Protein AF-N8ZZV7-F1 (afdb_monomer)

Organism: Acinetobacter venetianus (strain ATCC 31012 / DSM 23050 / BCRC 14357 / CCUG 45561 / CIP 110063 / KCTC 2702 / LMG 19082 / RAG-1) (NCBI:txid1191460)

Nearest PDB structures (foldseek):
  1vkc-assembly1_A  TM=3.920E-01  e=7.439E-01  Pyrococcus furiosus
  6c9d-assembly2_B  TM=4.865E-01  e=6.258E+00  Homo sapiens
  7uic-assembly1_n  TM=3.799E-01  e=3.432E+00  Saccharomyces cerevisiae S288C

Solvent-accessible surface area (backbone atoms only — not comparable to full-atom values): 13361 Å² total; per-residue (Å²): 138,84,84,78,80,85,73,83,79,72,51,75,67,54,54,52,50,51,54,50,50,52,52,50,50,53,53,50,52,51,54,50,52,53,34,50,51,35,34,52,53,34,52,53,53,50,26,73,76,39,89,39,47,86,61,52,44,78,44,79,72,54,36,39,23,31,31,39,28,39,32,48,100,85,71,46,73,77,56,76,35,48,35,39,46,45,69,64,74,93,78,71,45,75,41,66,46,52,65,89,63,77,85,51,93,48,65,70,57,36,46,50,51,50,39,52,50,52,57,48,39,43,68,77,62,39,96,56,74,67,26,96,66,39,53,66,69,59,28,51,53,52,14,49,51,44,20,53,53,43,47,52,45,71,74,42,64,87,79,55,55,72,65,56,53,48,54,63,75,36,58,96,49,55,70,74,56,30,54,51,53,49,54,49,50,55,51,50,53,54,34,45,77,69,43,57,49,69,68,40,98,49,58,87,50,45,23,45,54,51,11,50,50,46,28,53,50,40,34,53,33,59,74,87,60,90,68,86,87,83,95,81,133

Mean predicted aligned error: 9.48 Å

Sequence (233 aa):
MVIGLIGCDKSPKEIHLEEQVQRQILKLEEINSEKLKKEQEAQTMVKELSFDPESVKFQKMNGSCGEMNTKNKLGAYVGYRRFMVSNFGEENERQAFVAGMSISENLTLDKLVNLTFEQKWLVECENFKLSKNANLTQCAKESQTAFMTSDFYLKHKGDGTIEDIRSILTKNKEEKEKQYIINILDEISNLDKKGHVQMFANPTEFPTKYGIGKYKICISMNSHRFCRHSLVR

Structure (mmCIF, N/CA/C/O backbone):
data_AF-N8ZZV7-F1
#
_entry.id   AF-N8ZZV7-F1
#
loop_
_atom_site.group_PDB
_atom_site.id
_atom_site.type_symbol
_atom_site.label_atom_id
_atom_site.label_alt_id
_atom_site.label_comp_id
_atom_site.label_asym_id
_atom_site.label_entity_id
_atom_site.label_seq_id
_atom_site.pdbx_PDB_ins_code
_atom_site.Cartn_x
_atom_site.Cartn_y
_atom_site.Cartn_z
_atom_site.occupancy
_atom_site.B_iso_or_equiv
_atom_site.auth_seq_id
_atom_site.auth_comp_id
_atom_site.auth_asym_id
_atom_site.auth_atom_id
_atom_site.pdbx_PDB_model_num
ATOM 1 N N . MET A 1 1 ? -35.851 -23.882 66.114 1.00 40.28 1 MET A N 1
ATOM 2 C CA . MET A 1 1 ? -35.818 -24.134 64.658 1.00 40.28 1 MET A CA 1
ATOM 3 C C . MET A 1 1 ? -34.855 -23.118 64.061 1.00 40.28 1 MET A C 1
ATOM 5 O O . MET A 1 1 ? -35.215 -21.957 63.953 1.00 40.28 1 MET A O 1
ATOM 9 N N . VAL A 1 2 ? -33.597 -23.505 63.837 1.00 38.44 2 VAL A N 1
ATOM 10 C CA . VAL A 1 2 ? -32.571 -22.621 63.258 1.00 38.44 2 VAL A CA 1
ATOM 11 C C . V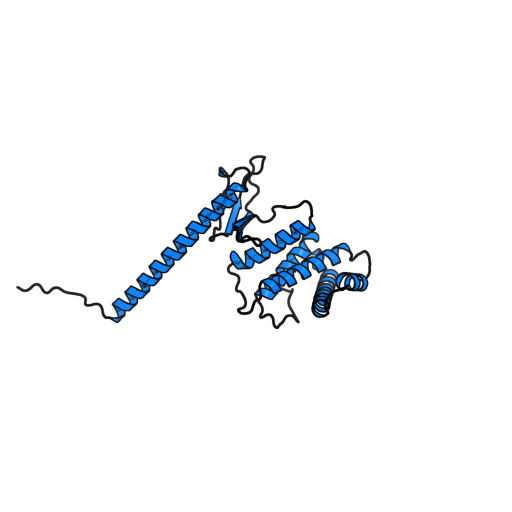AL A 1 2 ? -32.558 -22.888 61.759 1.00 38.44 2 VAL A C 1
ATOM 13 O O . VAL A 1 2 ? -32.253 -23.999 61.335 1.00 38.44 2 VAL A O 1
ATOM 16 N N . ILE A 1 3 ? -32.961 -21.893 60.975 1.00 43.25 3 ILE A N 1
ATOM 17 C CA . ILE A 1 3 ? -32.879 -21.923 59.515 1.00 43.25 3 ILE A CA 1
ATOM 18 C C . ILE A 1 3 ? -31.417 -21.635 59.171 1.00 43.25 3 ILE A C 1
ATOM 20 O O . ILE A 1 3 ? -30.944 -20.513 59.341 1.00 43.25 3 ILE A O 1
ATOM 24 N N . GLY A 1 4 ? -30.683 -22.675 58.776 1.00 42.16 4 GLY A N 1
ATOM 25 C CA . GLY A 1 4 ? -29.306 -22.555 58.311 1.00 42.16 4 GLY A CA 1
ATOM 26 C C . GLY A 1 4 ? -29.260 -21.792 56.990 1.00 42.16 4 GLY A C 1
ATOM 27 O O . GLY A 1 4 ? -29.857 -22.215 56.003 1.00 42.16 4 GLY A O 1
ATOM 28 N N . LEU A 1 5 ? -28.552 -20.664 56.987 1.00 43.47 5 LEU A N 1
ATOM 29 C CA . LEU A 1 5 ? -28.147 -19.957 55.779 1.00 43.47 5 LEU A CA 1
ATOM 30 C C . LEU A 1 5 ? -27.175 -20.861 55.010 1.00 43.47 5 LEU A C 1
ATOM 32 O O . LEU A 1 5 ? -26.040 -21.058 55.436 1.00 43.47 5 LEU A O 1
ATOM 36 N N . ILE A 1 6 ? -27.628 -21.433 53.894 1.00 45.97 6 ILE A N 1
ATOM 37 C CA . ILE A 1 6 ? -26.760 -22.135 52.944 1.00 45.97 6 ILE A CA 1
ATOM 38 C C . ILE A 1 6 ? -26.010 -21.055 52.158 1.00 45.97 6 ILE A C 1
ATOM 40 O O . ILE A 1 6 ? -26.454 -20.605 51.104 1.00 45.97 6 ILE A O 1
ATOM 44 N N . GLY A 1 7 ? -24.898 -20.584 52.718 1.00 49.66 7 GLY A N 1
ATOM 45 C CA . GLY A 1 7 ? -23.898 -19.832 51.974 1.00 49.66 7 GLY A CA 1
ATOM 46 C C . GLY A 1 7 ? -23.114 -20.806 51.102 1.00 49.66 7 GLY A C 1
ATOM 47 O O . GLY A 1 7 ? -22.443 -21.696 51.618 1.00 49.66 7 GLY A O 1
ATOM 48 N N . CYS A 1 8 ? -23.220 -20.677 49.780 1.00 62.41 8 CYS A N 1
ATOM 49 C CA . CYS A 1 8 ? -22.249 -21.291 48.880 1.00 62.41 8 CYS A CA 1
ATOM 50 C C . CYS A 1 8 ? -20.939 -20.509 49.023 1.00 62.41 8 CYS A C 1
ATOM 52 O O . CYS A 1 8 ? -20.755 -19.489 48.357 1.00 62.41 8 CYS A O 1
ATOM 54 N N . ASP A 1 9 ? -20.060 -20.955 49.918 1.00 62.81 9 ASP A N 1
ATOM 55 C CA . ASP A 1 9 ? -18.705 -20.420 50.027 1.00 62.81 9 ASP A CA 1
ATOM 56 C C . ASP A 1 9 ? -17.936 -20.792 48.756 1.00 62.81 9 ASP A C 1
ATOM 58 O O . ASP A 1 9 ? -17.474 -21.923 48.587 1.00 62.81 9 ASP A O 1
ATOM 62 N N . LYS A 1 10 ? -17.842 -19.839 47.823 1.00 69.62 10 LYS A N 1
ATOM 63 C CA . LYS A 1 10 ? -16.995 -19.973 46.635 1.00 69.62 10 LYS A CA 1
ATOM 64 C C . LYS A 1 10 ? -15.554 -20.178 47.074 1.00 69.62 10 LYS A C 1
ATOM 66 O O . LYS A 1 10 ? -15.043 -19.470 47.944 1.00 69.62 10 LYS A O 1
ATOM 71 N N . SER A 1 11 ? -14.873 -21.123 46.441 1.00 79.44 11 SER A N 1
ATOM 72 C CA . SER A 1 11 ? -13.459 -21.339 46.716 1.00 79.44 11 SER A CA 1
ATOM 73 C C . SER A 1 11 ? -12.632 -20.123 46.258 1.00 79.44 11 SER A C 1
ATOM 75 O O . SER A 1 11 ? -12.979 -19.471 45.269 1.00 79.44 11 SER A O 1
ATOM 77 N N . PRO A 1 12 ? -11.478 -19.834 46.885 1.00 77.88 12 PRO A N 1
ATOM 78 C CA . PRO A 1 12 ? -10.590 -18.749 46.448 1.00 77.88 12 PRO A CA 1
ATOM 79 C C . PRO A 1 12 ? -10.176 -18.829 44.967 1.00 77.88 12 PRO A C 1
ATOM 81 O O . PRO A 1 12 ? -9.890 -17.810 44.341 1.00 77.88 12 PRO A O 1
ATOM 84 N N . LYS A 1 13 ? -10.165 -20.037 44.384 1.00 80.25 13 LYS A N 1
ATOM 85 C CA . LYS A 1 13 ? -9.885 -20.255 42.957 1.00 80.25 13 LYS A CA 1
ATOM 86 C C . LYS A 1 13 ? -11.031 -19.794 42.055 1.00 80.25 13 LYS A C 1
ATOM 88 O O . LYS A 1 13 ? -10.762 -19.235 40.997 1.00 80.25 13 LYS A O 1
ATOM 93 N N . GLU A 1 14 ? -12.279 -20.012 42.463 1.00 81.62 14 GLU A N 1
ATOM 94 C CA . GLU A 1 14 ? -13.464 -19.555 41.724 1.00 81.62 14 GLU A CA 1
ATOM 95 C C . GLU A 1 14 ? -13.574 -18.033 41.765 1.00 81.62 14 GLU A C 1
ATOM 97 O O . GLU A 1 14 ? -13.785 -17.419 40.725 1.00 81.62 14 GLU A O 1
ATOM 102 N N . ILE A 1 15 ? -13.311 -17.420 42.924 1.00 79.81 15 ILE A N 1
ATOM 103 C CA . ILE A 1 15 ? -13.268 -15.956 43.066 1.00 79.81 15 ILE A CA 1
ATOM 104 C C . ILE A 1 15 ? -12.205 -15.359 42.129 1.00 79.81 15 ILE A C 1
ATOM 106 O O . ILE A 1 15 ? -12.493 -14.438 41.368 1.00 79.81 15 ILE A O 1
ATOM 110 N N . HIS A 1 16 ? -10.991 -15.924 42.105 1.00 84.06 16 HIS A N 1
ATOM 111 C CA . HIS A 1 16 ? -9.926 -15.440 41.222 1.00 84.06 16 HIS A CA 1
ATOM 112 C C . HIS A 1 16 ? -10.261 -15.596 39.730 1.00 84.06 16 HIS A C 1
ATOM 114 O O . HIS A 1 16 ? -9.949 -14.713 38.928 1.00 84.06 16 HIS A O 1
ATOM 120 N N . LEU A 1 17 ? -10.893 -16.708 39.343 1.00 89.69 17 LEU A N 1
ATOM 121 C CA . LEU A 1 17 ? -11.318 -16.937 37.964 1.00 89.69 17 LEU A CA 1
ATOM 122 C C . LEU A 1 17 ? -12.419 -15.950 37.549 1.00 89.69 17 LEU A C 1
ATOM 124 O O . LEU A 1 17 ? -12.343 -15.375 36.466 1.00 89.69 17 LEU A O 1
ATOM 128 N N . GLU A 1 18 ? -13.401 -15.700 38.417 1.00 85.31 18 GLU A N 1
ATOM 129 C CA . GLU A 1 18 ? -14.461 -14.713 38.182 1.00 85.31 18 GLU A CA 1
ATOM 130 C C . GLU A 1 18 ? -13.894 -13.297 38.020 1.00 85.31 18 GLU A C 1
ATOM 132 O O . GLU A 1 18 ? -14.255 -12.596 37.075 1.00 85.31 18 GLU A O 1
ATOM 137 N N . GLU A 1 19 ? -12.933 -12.900 38.857 1.00 89.44 19 GLU A N 1
ATOM 138 C CA . GLU A 1 19 ? -12.226 -11.624 38.705 1.00 89.44 19 GLU A CA 1
ATOM 139 C C . GLU A 1 19 ? -11.437 -11.532 37.389 1.00 89.44 19 GLU A C 1
ATOM 141 O O . GLU A 1 19 ? -11.290 -10.448 36.819 1.00 89.44 19 GLU A O 1
ATOM 146 N N . GLN A 1 20 ? -10.860 -12.638 36.905 1.00 91.69 20 GLN A N 1
ATOM 147 C CA . GLN A 1 20 ? -10.168 -12.660 35.612 1.00 91.69 20 GLN A CA 1
ATOM 148 C C . GLN A 1 20 ? -11.153 -12.504 34.451 1.00 91.69 20 GLN A C 1
ATOM 150 O O . GLN A 1 20 ? -10.889 -11.721 33.538 1.00 91.69 20 GLN A O 1
ATOM 155 N N . VAL A 1 21 ? -12.291 -13.199 34.502 1.00 92.44 21 VAL A N 1
ATOM 156 C CA . VAL A 1 21 ? -13.352 -13.100 33.491 1.00 92.44 21 VAL A CA 1
ATOM 157 C C . VAL A 1 21 ? -13.934 -11.688 33.458 1.00 92.44 21 VAL A C 1
ATOM 159 O O . VAL A 1 21 ? -14.013 -11.094 32.386 1.00 92.44 21 VAL A O 1
ATOM 162 N N . GLN A 1 22 ? -14.246 -11.096 34.615 1.00 92.81 22 GLN A N 1
ATOM 163 C CA . GLN A 1 22 ? -14.722 -9.710 34.695 1.00 92.81 22 GLN A CA 1
ATOM 164 C C . GLN A 1 22 ? -13.706 -8.720 34.115 1.00 92.81 22 GLN A C 1
ATOM 166 O O . GLN A 1 22 ? -14.070 -7.850 33.327 1.00 92.81 22 GLN A O 1
ATOM 171 N N . ARG A 1 23 ? -12.412 -8.888 34.424 1.00 90.88 23 ARG A N 1
ATOM 172 C CA . ARG A 1 23 ? -11.345 -8.063 33.833 1.00 90.88 23 ARG A CA 1
ATOM 173 C C . ARG A 1 23 ? -11.246 -8.214 32.315 1.00 90.88 23 ARG A C 1
ATOM 175 O O . ARG A 1 23 ? -10.930 -7.240 31.638 1.00 90.88 23 ARG A O 1
ATOM 182 N N . GLN A 1 24 ? -11.478 -9.407 31.771 1.00 92.88 24 GLN A N 1
ATOM 183 C CA . GLN A 1 24 ? -11.488 -9.620 30.322 1.00 92.88 24 GLN A CA 1
ATOM 184 C C . GLN A 1 24 ? -12.704 -8.972 29.657 1.00 92.88 24 GLN A C 1
ATOM 186 O O . GLN A 1 24 ? -12.540 -8.344 28.615 1.00 92.88 24 GLN A O 1
ATOM 191 N N . ILE A 1 25 ? -13.888 -9.071 30.269 1.00 92.75 25 ILE A N 1
ATOM 192 C CA . ILE A 1 25 ? -15.112 -8.425 29.776 1.00 92.75 25 ILE A CA 1
ATOM 193 C C . ILE A 1 25 ? -14.926 -6.907 29.725 1.00 92.75 25 ILE A C 1
ATOM 195 O O . ILE A 1 25 ? -15.115 -6.320 28.666 1.00 92.75 25 ILE A O 1
ATOM 199 N N . LEU A 1 26 ? -14.447 -6.295 30.813 1.00 92.88 26 LEU A N 1
ATOM 200 C CA . LEU A 1 26 ? -14.185 -4.852 30.866 1.00 92.88 26 LEU A CA 1
ATOM 201 C C . LEU A 1 26 ? -13.203 -4.404 29.773 1.00 92.88 26 LEU A C 1
ATOM 203 O O . LEU A 1 26 ? -13.467 -3.445 29.054 1.00 92.88 26 LEU A O 1
ATOM 207 N N . LYS A 1 27 ? -12.104 -5.144 29.573 1.00 92.44 27 LYS A N 1
ATOM 208 C CA . LYS A 1 27 ? -11.143 -4.852 28.493 1.00 92.44 27 LYS A CA 1
ATOM 209 C C . LYS A 1 27 ? -11.768 -4.963 27.102 1.00 92.44 27 LYS A C 1
ATOM 211 O O . LYS A 1 27 ? -11.435 -4.180 26.218 1.00 92.44 27 LYS A O 1
ATOM 216 N N . LEU A 1 28 ? -12.644 -5.942 26.882 1.00 90.75 28 LEU A N 1
ATOM 217 C CA . LEU A 1 28 ? -13.342 -6.112 25.607 1.00 90.75 28 LEU A CA 1
ATOM 218 C C . LEU A 1 28 ? -14.341 -4.979 25.355 1.00 90.75 28 LEU A C 1
ATOM 220 O O . LEU A 1 28 ? -14.431 -4.492 24.229 1.00 90.75 28 LEU A O 1
ATOM 224 N N . GLU A 1 29 ? -15.060 -4.538 26.385 1.00 91.50 29 GLU A N 1
ATOM 225 C CA . GLU A 1 29 ? -15.966 -3.388 26.312 1.00 91.50 29 GLU A CA 1
ATOM 226 C C . GLU A 1 29 ? -15.209 -2.097 25.988 1.00 91.50 29 GLU A C 1
ATOM 228 O O . GLU A 1 29 ? -15.620 -1.359 25.091 1.00 91.50 29 GLU A O 1
ATOM 233 N N . GLU A 1 30 ? -14.063 -1.860 26.633 1.00 89.62 30 GLU A N 1
ATOM 234 C CA . GLU A 1 30 ? -13.188 -0.719 26.338 1.00 89.62 30 GLU A CA 1
ATOM 235 C C . GLU A 1 30 ? -12.707 -0.739 24.881 1.00 89.62 30 GLU A C 1
ATOM 237 O O . GLU A 1 30 ? -12.908 0.244 24.162 1.00 89.62 30 GLU A O 1
ATOM 242 N N . ILE A 1 31 ? -12.163 -1.869 24.410 1.00 86.94 31 ILE A N 1
ATOM 243 C CA . ILE A 1 31 ? -11.701 -2.043 23.020 1.00 86.94 31 ILE A CA 1
ATOM 244 C C . ILE A 1 31 ? -12.84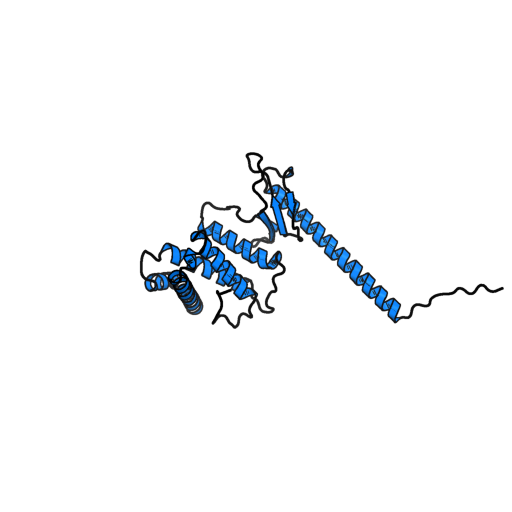4 -1.806 22.025 1.00 86.94 31 ILE A C 1
ATOM 246 O O . ILE A 1 31 ? -12.663 -1.116 21.020 1.00 86.94 31 ILE A O 1
ATOM 250 N N . ASN A 1 32 ? -14.034 -2.345 22.301 1.00 88.56 32 ASN A N 1
ATOM 251 C CA . ASN A 1 32 ? -15.205 -2.148 21.449 1.00 88.56 32 ASN A CA 1
ATOM 252 C C . ASN A 1 32 ? -15.656 -0.684 21.433 1.00 88.56 32 ASN A C 1
ATOM 254 O O . ASN A 1 32 ? -15.998 -0.163 20.371 1.00 88.56 32 ASN A O 1
ATOM 258 N N . SER A 1 33 ? -15.623 -0.004 22.581 1.00 90.25 33 SER A N 1
ATOM 259 C CA . SER A 1 33 ? -15.979 1.412 22.675 1.00 90.25 33 SER A CA 1
ATOM 260 C C . SER A 1 33 ? -15.009 2.297 21.886 1.00 90.25 33 SER A C 1
ATOM 262 O O . SER A 1 33 ? -15.436 3.203 21.170 1.00 90.25 33 SER A O 1
ATOM 264 N N . GLU A 1 34 ? -13.708 2.009 21.952 1.00 89.56 34 GLU A N 1
ATOM 265 C CA . GLU A 1 34 ? -12.683 2.735 21.206 1.00 89.56 34 GLU A CA 1
ATOM 266 C C . GLU A 1 34 ? -12.823 2.486 19.703 1.00 89.56 34 GLU A C 1
ATOM 268 O O . GLU A 1 34 ? -12.759 3.421 18.901 1.00 89.56 34 GLU A O 1
ATOM 273 N N . LYS A 1 35 ? -13.078 1.232 19.314 1.00 89.69 35 LYS A N 1
ATOM 274 C CA . LYS A 1 35 ? -13.333 0.865 17.922 1.00 89.69 35 LYS A CA 1
ATOM 275 C C . LYS A 1 35 ? -14.545 1.609 17.364 1.00 89.69 35 LYS A C 1
ATOM 277 O O . LYS A 1 35 ? -14.440 2.188 16.287 1.00 89.69 35 LYS A O 1
ATOM 282 N N . LEU A 1 36 ? -15.651 1.658 18.106 1.00 91.94 36 LEU A N 1
ATOM 283 C CA . LEU A 1 36 ? -16.860 2.368 17.687 1.00 91.94 36 LEU A CA 1
ATOM 284 C C . LEU A 1 36 ? -16.613 3.873 17.523 1.00 91.94 36 LEU A C 1
ATOM 286 O O . LEU A 1 36 ? -17.053 4.458 16.536 1.00 91.94 36 LEU A O 1
ATOM 290 N N . LYS A 1 37 ? -15.866 4.496 18.444 1.00 93.31 37 LYS A N 1
ATOM 291 C CA . LYS A 1 37 ? -15.472 5.910 18.322 1.00 93.31 37 LYS A CA 1
ATOM 292 C C . LYS A 1 37 ? -14.657 6.156 17.054 1.00 93.31 37 LYS A C 1
ATOM 294 O O . LYS A 1 37 ? -14.971 7.073 16.305 1.00 93.31 37 LYS A O 1
ATOM 299 N N . LYS A 1 38 ? -13.661 5.306 16.779 1.00 92.12 38 LYS A N 1
ATOM 300 C CA . LYS A 1 38 ? -12.849 5.378 15.553 1.00 92.12 38 LYS A CA 1
ATOM 301 C C . LYS A 1 38 ? -13.693 5.217 14.290 1.00 92.12 38 LYS A C 1
ATOM 303 O O . LYS A 1 38 ? -13.438 5.907 13.310 1.00 92.12 38 LYS A O 1
ATOM 308 N N . GLU A 1 39 ? -14.692 4.338 14.313 1.00 94.69 39 GLU A N 1
ATOM 309 C CA . GLU A 1 39 ? -15.616 4.155 13.190 1.00 94.69 39 GLU A CA 1
ATOM 310 C C . GLU A 1 39 ? -16.478 5.395 12.957 1.00 94.69 39 GLU A C 1
ATOM 312 O O . GLU A 1 39 ? -16.619 5.822 11.815 1.00 94.69 39 GLU A O 1
ATOM 317 N N . GLN A 1 40 ? -17.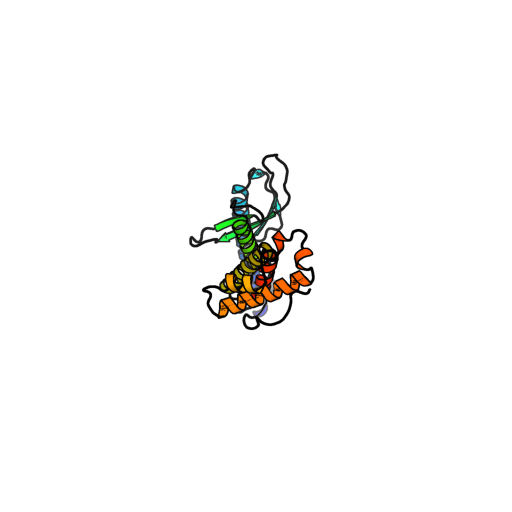009 6.004 14.018 1.00 94.12 40 GLN A N 1
ATOM 318 C CA . GLN A 1 40 ? -17.783 7.245 13.924 1.00 94.12 40 GLN A CA 1
ATOM 319 C C . GLN A 1 40 ? -16.935 8.399 13.380 1.00 94.12 40 GLN A C 1
ATOM 321 O O . GLN A 1 40 ? -17.350 9.084 12.450 1.00 94.12 40 GLN A O 1
ATOM 326 N N . GLU A 1 41 ? -15.727 8.576 13.913 1.00 93.56 41 GLU A N 1
ATOM 327 C CA . GLU A 1 41 ? -14.767 9.591 13.469 1.00 93.56 41 GLU A CA 1
ATOM 328 C C . GLU A 1 41 ? -14.425 9.415 11.980 1.00 93.56 41 GLU A C 1
ATOM 330 O O . GLU A 1 41 ? -14.480 10.362 11.196 1.00 93.56 41 GLU A O 1
ATOM 335 N N . ALA A 1 42 ? -14.143 8.174 11.569 1.00 94.06 42 ALA A N 1
ATOM 336 C CA . ALA A 1 42 ? -13.811 7.854 10.190 1.00 94.06 42 ALA A CA 1
ATOM 337 C C . ALA A 1 42 ? -14.987 8.084 9.234 1.00 94.06 42 ALA A C 1
ATOM 339 O O . ALA A 1 42 ? -14.793 8.606 8.137 1.00 94.06 42 ALA A O 1
AT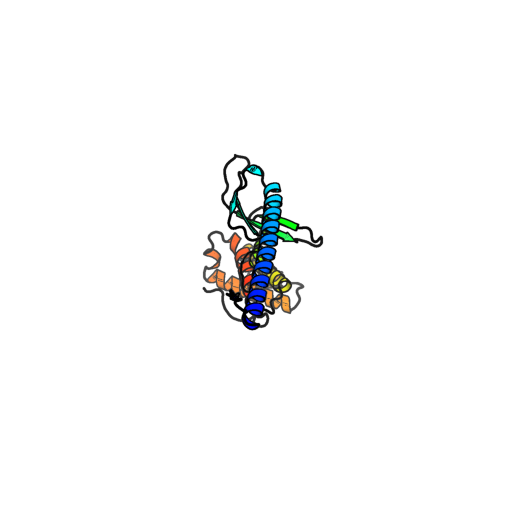OM 340 N N . GLN A 1 43 ? -16.211 7.748 9.651 1.00 95.06 43 GLN A N 1
ATOM 341 C CA . GLN A 1 43 ? -17.411 8.043 8.870 1.00 95.06 43 GLN A CA 1
ATOM 342 C C . GLN A 1 43 ? -17.604 9.548 8.673 1.00 95.06 43 GLN A C 1
ATOM 344 O O . GLN A 1 43 ? -17.912 9.963 7.558 1.00 95.06 43 GLN A O 1
ATOM 349 N N . THR A 1 44 ? -17.394 10.359 9.713 1.00 94.56 44 THR A N 1
ATOM 350 C CA . THR A 1 44 ? -17.503 11.824 9.628 1.00 94.56 44 THR A CA 1
ATOM 351 C C . THR A 1 44 ? -16.518 12.394 8.611 1.00 94.56 44 THR A C 1
ATOM 353 O O . THR A 1 44 ? -16.946 13.029 7.650 1.00 94.56 44 THR A O 1
ATOM 356 N N . MET A 1 45 ? -15.225 12.080 8.734 1.00 93.19 45 MET A N 1
ATOM 357 C CA . MET A 1 45 ? -14.206 12.597 7.807 1.00 93.19 45 MET A CA 1
ATOM 358 C C . MET A 1 45 ? -14.448 12.168 6.356 1.00 93.19 45 MET A C 1
ATOM 360 O O . MET A 1 45 ? -14.240 12.929 5.418 1.00 93.19 45 MET A O 1
ATOM 364 N N . VAL A 1 46 ? -14.907 10.937 6.135 1.00 92.19 46 VAL A N 1
ATOM 365 C CA . VAL A 1 46 ? -15.142 10.424 4.777 1.00 92.19 46 VAL A CA 1
ATOM 366 C C . VAL A 1 46 ? -16.407 11.015 4.153 1.00 92.19 46 VAL A C 1
ATOM 368 O O . VAL A 1 46 ? -16.463 11.219 2.936 1.00 92.19 46 VAL A O 1
ATOM 371 N N . LYS A 1 47 ? -17.422 11.323 4.969 1.00 93.88 47 LYS A N 1
ATOM 372 C CA . LYS A 1 47 ? -18.609 12.061 4.525 1.00 93.88 47 LYS A CA 1
ATOM 373 C C . LYS A 1 47 ? -18.246 13.454 4.020 1.00 93.88 47 LYS A C 1
ATOM 375 O O . LYS A 1 47 ? -18.769 13.848 2.985 1.00 93.88 47 LYS A O 1
ATOM 380 N N . GLU A 1 48 ? -17.326 14.150 4.684 1.00 90.56 48 GLU A N 1
ATOM 381 C CA . GLU A 1 48 ? -16.863 15.489 4.279 1.00 90.56 48 GLU A CA 1
ATOM 382 C C . GLU A 1 48 ? -16.167 15.499 2.908 1.00 90.56 48 GLU A C 1
ATOM 384 O O . GLU A 1 48 ? -16.225 16.495 2.191 1.00 90.56 48 GLU A O 1
ATOM 389 N N . LEU A 1 49 ? -15.576 14.373 2.491 1.00 87.00 49 LEU A N 1
ATOM 390 C CA . LEU A 1 49 ? -14.988 14.215 1.153 1.00 87.00 49 LEU A CA 1
ATOM 391 C C . LEU A 1 49 ? -16.021 13.921 0.052 1.00 87.00 49 LEU A C 1
ATOM 393 O O . LEU A 1 49 ? -15.690 13.931 -1.136 1.00 87.00 49 LEU A O 1
ATOM 397 N N . SER A 1 50 ? -17.257 13.586 0.420 1.00 86.38 50 SER A N 1
ATOM 398 C CA . SER A 1 50 ? -18.292 13.162 -0.521 1.00 86.38 50 SER A CA 1
ATOM 399 C C . SER A 1 50 ? -19.109 14.343 -1.038 1.00 86.38 50 SER A C 1
ATOM 401 O O . SER A 1 50 ? -19.440 15.258 -0.296 1.00 86.38 50 SER A O 1
ATOM 403 N N . PHE A 1 51 ? -19.512 14.288 -2.313 1.00 86.38 51 PHE A N 1
ATOM 404 C CA . PHE A 1 51 ? -20.370 15.325 -2.905 1.00 86.38 51 PHE A CA 1
ATOM 405 C C . PHE A 1 51 ? -21.751 15.408 -2.233 1.00 86.38 51 PHE A C 1
ATOM 407 O O . PHE A 1 51 ? -22.300 16.493 -2.080 1.00 86.38 51 PHE A O 1
ATOM 414 N N . ASP A 1 52 ? -22.302 14.259 -1.840 1.00 89.19 52 ASP A N 1
ATOM 415 C CA . ASP A 1 52 ? -23.563 14.142 -1.104 1.00 89.19 52 ASP A CA 1
ATOM 416 C C . ASP A 1 52 ? -23.307 13.329 0.184 1.00 89.19 52 ASP A C 1
ATOM 418 O O . ASP A 1 52 ? -23.398 12.093 0.151 1.00 89.19 52 ASP A O 1
ATOM 422 N N . PRO A 1 53 ? -22.930 13.997 1.298 1.00 92.12 53 PRO A N 1
ATOM 423 C CA . PRO A 1 53 ? -22.585 13.362 2.576 1.00 92.12 53 PRO A CA 1
ATOM 424 C C . PRO A 1 53 ? -23.697 12.481 3.164 1.00 92.12 53 PRO A C 1
ATOM 426 O O . PRO A 1 53 ? -23.419 11.451 3.783 1.00 92.12 53 PRO A O 1
ATOM 429 N N . GLU A 1 54 ? -24.959 12.853 2.943 1.00 91.88 54 GLU A N 1
ATOM 430 C CA . GLU A 1 54 ? -26.131 12.121 3.440 1.00 91.88 54 GLU A CA 1
ATOM 431 C C . GLU A 1 54 ? -26.390 10.838 2.641 1.00 91.88 54 GLU A C 1
ATOM 433 O O . GLU A 1 54 ? -26.970 9.877 3.148 1.00 91.88 54 GLU A O 1
ATOM 438 N N . SER A 1 55 ? -25.916 10.773 1.394 1.00 92.38 55 SER A N 1
ATOM 439 C CA . SER A 1 55 ? -26.043 9.570 0.567 1.00 92.38 55 SER A CA 1
ATOM 440 C C . SER A 1 55 ? -25.024 8.473 0.870 1.00 92.38 55 SER A C 1
ATOM 442 O O . SER A 1 55 ? -25.171 7.366 0.330 1.00 92.38 55 SER A O 1
ATOM 444 N N . VAL A 1 56 ? -24.000 8.766 1.680 1.00 95.12 56 VAL A N 1
ATOM 445 C CA . VAL A 1 56 ? -22.863 7.869 1.910 1.00 95.12 56 VAL A CA 1
ATOM 446 C C . VAL A 1 56 ? -23.309 6.624 2.667 1.00 95.12 56 VAL A C 1
ATOM 448 O O . VAL A 1 56 ? -23.845 6.685 3.772 1.00 95.12 56 VAL A O 1
ATOM 451 N N . LYS A 1 57 ? -23.038 5.465 2.070 1.00 96.44 57 LYS A N 1
ATOM 452 C CA . LYS A 1 57 ? -23.280 4.152 2.668 1.00 96.44 57 LYS A CA 1
ATOM 453 C C . LYS A 1 57 ? -21.958 3.522 3.063 1.00 96.44 57 LYS A C 1
ATOM 455 O O . LYS A 1 57 ? -21.091 3.360 2.208 1.00 96.44 57 LYS A O 1
ATOM 460 N N . PHE A 1 58 ? -21.844 3.111 4.319 1.00 96.94 58 PHE A N 1
ATOM 461 C CA . PHE A 1 58 ? -20.669 2.430 4.856 1.00 96.94 58 PHE A CA 1
ATOM 462 C C . PHE A 1 58 ? -20.902 0.925 4.971 1.00 96.94 58 PHE A C 1
ATOM 464 O O . PHE A 1 58 ? -22.009 0.481 5.272 1.00 96.94 58 PHE A O 1
ATOM 471 N N . GLN A 1 59 ? -19.856 0.136 4.746 1.00 96.06 59 GLN A N 1
ATOM 472 C CA . GLN A 1 59 ? -19.838 -1.299 5.021 1.00 96.06 59 GLN A CA 1
ATOM 473 C C . GLN A 1 59 ? -18.425 -1.769 5.375 1.00 96.06 59 GLN A C 1
ATOM 475 O O . GLN A 1 59 ? -17.449 -1.054 5.151 1.00 96.06 59 GLN A O 1
ATOM 480 N N . LYS A 1 60 ? -18.321 -2.993 5.912 1.00 94.25 60 LYS A N 1
ATOM 481 C CA . LYS A 1 60 ? -17.047 -3.616 6.319 1.00 94.25 60 LYS A CA 1
ATOM 482 C C . LYS A 1 60 ? -16.175 -2.686 7.177 1.00 94.25 60 LYS A C 1
ATOM 484 O O . LYS A 1 60 ? -14.962 -2.623 6.995 1.00 94.25 60 LYS A O 1
ATOM 489 N N . MET 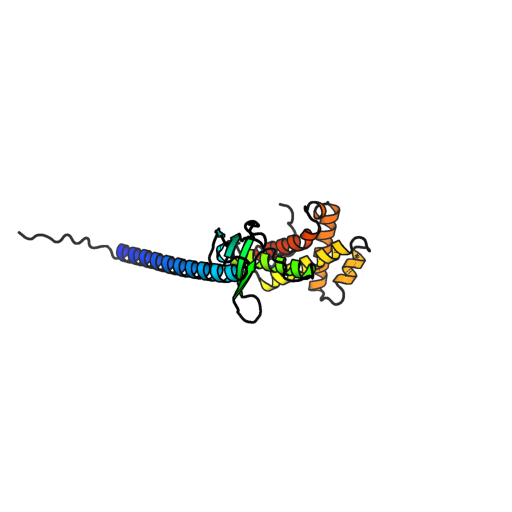A 1 61 ? -16.813 -1.954 8.089 1.00 94.31 61 MET A N 1
ATOM 490 C CA . MET A 1 61 ? -16.121 -1.072 9.022 1.00 94.31 61 MET A CA 1
ATOM 491 C C . MET A 1 61 ? -15.214 -1.887 9.943 1.00 94.31 61 MET A C 1
ATOM 493 O O . MET A 1 61 ? -15.599 -2.941 10.458 1.00 94.31 61 MET A O 1
ATOM 497 N N . ASN A 1 62 ? -13.999 -1.392 10.140 1.00 91.38 62 ASN A N 1
ATOM 498 C CA . ASN A 1 62 ? -13.071 -1.905 11.127 1.00 91.38 62 ASN A CA 1
ATOM 499 C C . ASN A 1 62 ? -12.236 -0.749 11.680 1.00 91.38 62 ASN A C 1
ATOM 501 O O . ASN A 1 62 ? -11.172 -0.424 11.149 1.00 91.38 62 ASN A O 1
ATOM 505 N N . GLY A 1 63 ? -12.737 -0.103 12.735 1.00 91.38 63 GLY A N 1
ATOM 506 C CA . GLY A 1 63 ? -12.062 1.054 13.319 1.00 91.38 63 GLY A CA 1
ATOM 507 C C . GLY A 1 63 ? -11.973 2.200 12.310 1.00 91.38 63 GLY A C 1
ATOM 508 O O . GLY A 1 63 ? -12.980 2.772 11.921 1.00 91.38 63 GLY A O 1
ATOM 509 N N . SER A 1 64 ? -10.762 2.545 11.877 1.00 93.75 64 SER A N 1
ATOM 510 C CA . SER A 1 64 ? -10.521 3.677 10.963 1.00 93.75 64 SER A CA 1
ATOM 511 C C . SER A 1 64 ? -10.527 3.303 9.479 1.00 93.75 64 SER A C 1
ATOM 513 O O . SER A 1 64 ? -10.224 4.145 8.638 1.00 93.75 64 SER A O 1
ATOM 515 N N . CYS A 1 65 ? -10.866 2.057 9.154 1.00 95.25 65 CYS A N 1
ATOM 516 C CA . CYS A 1 65 ? -10.906 1.537 7.793 1.00 95.25 65 CYS A CA 1
ATOM 517 C C . CYS A 1 65 ? -12.308 1.041 7.441 1.00 95.25 65 CYS A C 1
ATOM 519 O O . CYS A 1 65 ? -13.049 0.572 8.309 1.00 95.25 65 CYS A O 1
ATOM 521 N N . GLY A 1 66 ? -12.655 1.075 6.159 1.00 95.94 66 GLY A N 1
ATOM 522 C CA . GLY A 1 66 ? -13.901 0.488 5.685 1.00 95.94 66 GLY A CA 1
ATOM 523 C C . GLY A 1 66 ? -14.089 0.610 4.183 1.00 95.94 66 GLY A C 1
ATOM 524 O O . GLY A 1 66 ? -13.177 0.964 3.434 1.00 95.94 66 GLY A O 1
ATOM 525 N N . GLU A 1 67 ? -15.301 0.309 3.738 1.00 96.69 67 GLU A N 1
ATOM 526 C CA . GLU A 1 67 ? -15.754 0.561 2.377 1.00 96.69 67 GLU A CA 1
ATOM 527 C C . GLU A 1 67 ? -16.910 1.557 2.406 1.00 96.69 67 GLU A C 1
ATOM 529 O O . GLU A 1 67 ? -17.816 1.456 3.234 1.00 96.69 67 GLU A O 1
ATOM 534 N N . MET A 1 68 ? -16.898 2.507 1.476 1.00 95.25 68 MET A N 1
ATOM 535 C CA . MET A 1 68 ? -17.965 3.485 1.322 1.00 95.25 68 MET A CA 1
ATOM 536 C C . MET A 1 68 ? -18.476 3.544 -0.113 1.00 95.25 68 MET A C 1
ATOM 538 O O . MET A 1 68 ? -17.733 3.296 -1.061 1.00 95.25 68 MET A O 1
ATOM 542 N N . ASN A 1 69 ? -19.747 3.885 -0.278 1.00 94.69 69 ASN A N 1
ATOM 543 C CA . ASN A 1 69 ? -20.368 4.140 -1.571 1.00 94.69 69 ASN A CA 1
ATOM 544 C C . ASN A 1 69 ? -21.140 5.455 -1.492 1.00 94.69 69 ASN A C 1
ATOM 546 O O . ASN A 1 69 ? -21.934 5.653 -0.573 1.00 94.69 69 ASN A O 1
ATOM 550 N N . THR A 1 70 ? -20.915 6.337 -2.457 1.00 93.81 70 THR A N 1
ATOM 551 C CA . THR A 1 70 ? -21.510 7.674 -2.498 1.00 93.81 70 THR A CA 1
ATOM 552 C C . THR A 1 70 ? -22.042 7.980 -3.891 1.00 93.81 70 THR A C 1
ATOM 554 O O . THR A 1 70 ? -21.636 7.352 -4.880 1.00 93.81 70 THR A O 1
ATOM 557 N N . LYS A 1 71 ? -22.985 8.917 -3.975 1.00 92.12 71 LYS A N 1
ATOM 558 C CA . LYS A 1 71 ? -23.488 9.405 -5.257 1.00 92.12 71 LYS A CA 1
ATOM 559 C C . LYS A 1 71 ? -22.464 10.325 -5.916 1.00 92.12 71 LYS A C 1
ATOM 561 O O . LYS A 1 71 ? -21.801 11.128 -5.264 1.00 92.12 71 LYS A O 1
ATOM 566 N N . ASN A 1 72 ? -22.347 10.230 -7.235 1.00 88.50 72 ASN A N 1
ATOM 567 C CA . ASN A 1 72 ? -21.628 11.221 -8.030 1.00 88.50 72 ASN A CA 1
ATOM 568 C C . ASN A 1 72 ? -22.470 12.498 -8.226 1.00 88.50 72 ASN A C 1
ATOM 570 O O . ASN A 1 72 ? -23.627 12.571 -7.815 1.00 88.50 72 ASN A O 1
ATOM 574 N N . LYS A 1 73 ? -21.910 13.486 -8.936 1.00 87.75 73 LYS A N 1
ATOM 575 C CA . LYS A 1 73 ? -22.599 14.744 -9.289 1.00 87.75 73 LYS A CA 1
ATOM 576 C C . LYS A 1 73 ? -23.905 14.553 -10.080 1.00 87.75 73 LYS A C 1
ATOM 578 O O . LYS A 1 73 ? -24.707 15.473 -10.146 1.00 87.75 73 LYS A O 1
ATOM 583 N N . LEU A 1 74 ? -24.114 13.379 -10.681 1.00 91.50 74 LEU A N 1
ATOM 584 C CA . LEU A 1 74 ? -25.326 13.016 -11.424 1.00 91.50 74 LEU A CA 1
ATOM 585 C C . LEU A 1 74 ? -26.335 12.231 -10.562 1.00 91.50 74 LEU A C 1
ATOM 587 O O . LEU A 1 74 ? -27.342 11.754 -11.075 1.00 91.50 74 LEU A O 1
ATOM 591 N N . GLY A 1 75 ? -26.071 12.063 -9.262 1.00 88.88 75 GLY A N 1
ATOM 592 C CA . GLY A 1 75 ? -26.961 11.380 -8.320 1.00 88.88 75 GLY A CA 1
ATOM 593 C C . GLY A 1 75 ? -26.891 9.848 -8.345 1.00 88.88 75 GLY A C 1
ATOM 594 O O . GLY A 1 75 ? -27.658 9.199 -7.633 1.00 88.88 75 GLY A O 1
ATOM 595 N N . ALA A 1 76 ? -25.980 9.255 -9.124 1.00 92.06 76 ALA A N 1
ATOM 596 C CA . ALA A 1 76 ? -25.825 7.805 -9.240 1.00 92.06 76 ALA A CA 1
ATOM 597 C C . ALA A 1 76 ? -24.727 7.270 -8.309 1.00 92.06 76 ALA A C 1
ATOM 599 O O . ALA A 1 76 ? -23.656 7.866 -8.196 1.00 92.06 76 ALA A O 1
ATOM 600 N N . TYR A 1 77 ? -24.972 6.118 -7.678 1.00 91.31 77 TYR A N 1
ATOM 601 C CA . TYR A 1 77 ? -23.960 5.413 -6.887 1.00 91.31 77 TYR A CA 1
ATOM 602 C C . TYR A 1 77 ? -22.855 4.849 -7.786 1.00 91.31 77 TYR A C 1
ATOM 604 O O . TYR A 1 77 ? -23.140 4.174 -8.773 1.00 91.31 77 TYR A O 1
ATOM 612 N N . VAL A 1 78 ? -21.596 5.093 -7.416 1.00 88.50 78 VAL A N 1
ATOM 613 C CA . VAL A 1 78 ? -20.416 4.703 -8.217 1.00 88.50 78 VAL A CA 1
ATOM 614 C C . VAL A 1 78 ? -19.791 3.369 -7.801 1.00 88.50 78 VAL A C 1
ATOM 616 O O . VAL A 1 78 ? -18.792 2.950 -8.383 1.00 88.50 78 VAL A O 1
ATOM 619 N N . GLY A 1 79 ? -20.374 2.707 -6.801 1.00 91.81 79 GLY A N 1
ATOM 620 C CA . GLY A 1 79 ? -19.876 1.456 -6.239 1.00 91.81 79 GLY A CA 1
ATOM 621 C C . GLY A 1 79 ? -19.033 1.669 -4.983 1.00 91.81 79 GLY A C 1
ATOM 622 O O . GLY A 1 79 ? -18.570 2.772 -4.694 1.00 91.81 79 GLY A O 1
ATOM 623 N N . TYR A 1 80 ? -18.864 0.592 -4.216 1.00 94.62 80 TYR A N 1
ATOM 624 C CA . TYR A 1 80 ? -18.093 0.628 -2.978 1.00 94.62 80 TYR A CA 1
ATOM 625 C C . TYR A 1 80 ? -16.596 0.783 -3.259 1.00 94.62 80 TYR A C 1
ATOM 627 O O . TYR A 1 80 ? -16.025 0.054 -4.071 1.00 94.62 80 TYR A O 1
ATOM 635 N N . ARG A 1 81 ? -15.957 1.715 -2.552 1.00 93.81 81 ARG A N 1
ATOM 636 C CA . ARG A 1 81 ? -14.512 1.954 -2.563 1.00 93.81 81 ARG A CA 1
ATOM 637 C C . ARG A 1 81 ? -13.963 1.871 -1.150 1.00 93.81 81 ARG A C 1
ATOM 639 O O . ARG A 1 81 ? -14.624 2.286 -0.200 1.00 93.81 81 ARG A O 1
ATOM 646 N N . ARG A 1 82 ? -12.745 1.349 -1.021 1.00 95.50 82 ARG A N 1
ATOM 647 C CA . ARG A 1 82 ? -12.024 1.325 0.255 1.00 95.50 82 ARG A CA 1
ATOM 648 C C . ARG A 1 82 ? -11.679 2.743 0.690 1.00 95.50 82 ARG A C 1
ATOM 650 O O . ARG A 1 82 ? -11.307 3.566 -0.146 1.00 95.50 82 ARG A O 1
ATOM 657 N N . PHE A 1 83 ? -11.752 2.995 1.987 1.00 94.81 83 PHE A N 1
ATOM 658 C CA . PHE A 1 83 ? -11.252 4.215 2.596 1.00 94.81 83 PHE A CA 1
ATOM 659 C C . PHE A 1 83 ? -10.526 3.902 3.902 1.00 94.81 83 PHE A C 1
ATOM 661 O O . PHE A 1 83 ? -10.852 2.929 4.584 1.00 94.81 83 PHE A O 1
ATOM 668 N N . MET A 1 84 ? -9.587 4.758 4.283 1.00 93.88 84 MET A N 1
ATOM 669 C CA . MET A 1 84 ? -8.962 4.704 5.600 1.00 93.88 84 MET A CA 1
ATOM 670 C C . MET A 1 84 ? -8.696 6.102 6.136 1.00 93.88 84 MET A C 1
ATOM 672 O O . MET A 1 84 ? -8.439 7.026 5.366 1.00 93.88 84 MET A O 1
ATOM 676 N N . VAL A 1 85 ? -8.717 6.231 7.456 1.00 92.06 85 VAL A N 1
ATOM 677 C CA . VAL A 1 85 ? -8.275 7.427 8.165 1.00 92.06 85 VAL A CA 1
ATOM 678 C C . VAL A 1 85 ? -7.004 7.109 8.930 1.00 92.06 85 VAL A C 1
ATOM 680 O O . VAL A 1 85 ? -7.025 6.366 9.913 1.00 92.06 85 VAL A O 1
ATOM 683 N N . SER A 1 86 ? -5.908 7.722 8.505 1.00 86.75 86 SER A N 1
ATOM 684 C CA . SER A 1 86 ? -4.575 7.479 9.052 1.00 86.75 86 SER A CA 1
ATOM 685 C C . SER A 1 86 ? -3.809 8.796 9.154 1.00 86.75 86 SER A C 1
ATOM 687 O O . SER A 1 86 ? -4.151 9.778 8.491 1.00 86.75 86 SER A O 1
ATOM 689 N N . ASN A 1 87 ? -2.763 8.814 9.974 1.00 79.69 87 ASN A N 1
ATOM 690 C CA . ASN A 1 87 ? -1.852 9.952 10.059 1.00 79.69 87 ASN A CA 1
ATOM 691 C C . ASN A 1 87 ? -0.975 9.944 8.809 1.00 79.69 87 ASN A C 1
ATOM 693 O O . ASN A 1 87 ? -0.174 9.025 8.610 1.00 79.69 87 ASN A O 1
ATOM 697 N N . PHE A 1 88 ? -1.135 10.931 7.939 1.00 64.75 88 PHE A N 1
ATOM 698 C CA . PHE A 1 88 ? -0.308 11.087 6.747 1.00 64.75 88 PHE A CA 1
ATOM 699 C C . PHE A 1 88 ? 0.473 12.397 6.843 1.00 64.75 88 PHE A C 1
ATOM 701 O O . PHE A 1 88 ? -0.120 13.460 6.952 1.00 64.75 88 PHE A O 1
ATOM 708 N N . GLY A 1 89 ? 1.804 12.312 6.780 1.00 58.94 89 GLY A N 1
ATOM 709 C CA . GLY A 1 89 ? 2.687 13.482 6.821 1.00 58.94 89 GLY A CA 1
ATOM 710 C C . GLY A 1 89 ? 3.291 13.777 8.198 1.00 58.94 89 GLY A C 1
ATOM 711 O O . GLY A 1 89 ? 3.152 12.995 9.137 1.00 58.94 89 GLY A O 1
ATOM 712 N N . GLU A 1 90 ? 4.019 14.893 8.276 1.00 51.84 90 GLU A N 1
ATOM 713 C CA . GLU A 1 90 ? 4.815 15.301 9.446 1.00 51.84 90 GLU A CA 1
ATOM 714 C C . GLU A 1 90 ? 3.973 15.917 10.579 1.00 51.84 90 GLU A C 1
ATOM 716 O O . GLU A 1 90 ? 4.424 15.955 11.721 1.00 51.84 90 GLU A O 1
ATOM 721 N N . GLU A 1 91 ? 2.736 16.343 10.305 1.00 58.34 91 GLU A N 1
ATOM 722 C CA . GLU A 1 91 ? 1.933 17.134 11.252 1.00 58.34 91 GLU A CA 1
ATOM 723 C C . GLU A 1 91 ? 1.030 16.311 12.193 1.00 58.34 91 GLU A C 1
ATOM 725 O O . GLU A 1 91 ? 0.247 16.879 12.946 1.00 58.34 91 GLU A O 1
ATOM 730 N N . ASN A 1 92 ? 1.138 14.974 12.218 1.00 60.47 92 ASN A N 1
ATOM 731 C CA . ASN A 1 92 ? 0.268 14.085 13.018 1.00 60.47 92 ASN A CA 1
ATOM 732 C C . ASN A 1 92 ? -1.249 14.290 12.798 1.00 60.47 92 ASN A C 1
ATOM 734 O O . ASN A 1 92 ? -2.057 13.778 13.575 1.00 60.47 92 ASN A O 1
ATOM 738 N N . GLU A 1 93 ? -1.649 14.994 11.740 1.00 75.69 93 GLU A N 1
ATOM 739 C CA . GLU A 1 93 ? -3.050 15.215 11.414 1.00 75.69 93 GLU A CA 1
ATOM 740 C C . GLU A 1 93 ? -3.651 13.961 10.764 1.00 75.69 93 GLU A C 1
ATOM 742 O O . GLU A 1 93 ? -3.059 13.324 9.881 1.00 75.69 93 GLU A O 1
ATOM 747 N N . ARG A 1 94 ? -4.841 13.579 11.232 1.00 81.25 94 ARG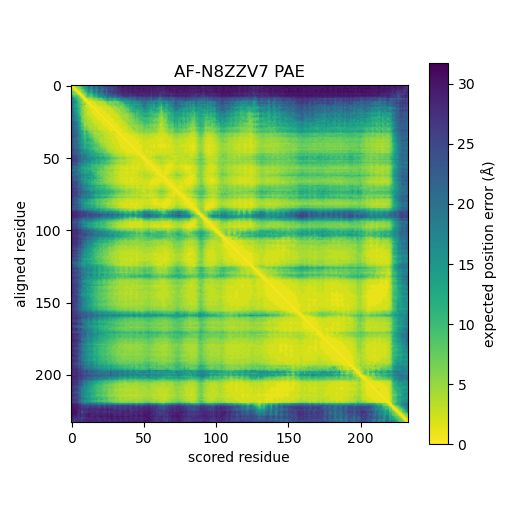 A N 1
ATOM 748 C CA . ARG A 1 94 ? -5.599 12.462 10.673 1.00 81.25 94 ARG A CA 1
ATOM 749 C C . ARG A 1 94 ? -6.272 12.916 9.395 1.00 81.25 94 ARG A C 1
ATOM 751 O O . ARG A 1 94 ? -7.040 13.868 9.406 1.00 81.25 94 ARG A O 1
ATOM 758 N N . GLN A 1 95 ? -6.029 12.193 8.313 1.00 86.69 95 GLN A N 1
ATOM 759 C CA . GLN A 1 95 ? -6.638 12.490 7.024 1.00 86.69 95 GLN A CA 1
ATOM 760 C C . GLN A 1 95 ? -7.357 11.255 6.491 1.00 86.69 95 GLN A C 1
ATOM 762 O O . GLN A 1 95 ? -6.902 10.118 6.670 1.00 86.69 95 GLN A O 1
ATOM 767 N N . ALA A 1 96 ? -8.501 11.484 5.847 1.00 89.31 96 ALA A N 1
ATOM 768 C CA . ALA A 1 96 ? -9.256 10.448 5.163 1.00 89.31 96 ALA A CA 1
ATOM 769 C C . ALA A 1 96 ? -8.750 10.266 3.729 1.00 89.31 96 ALA A C 1
ATOM 771 O O . ALA A 1 96 ? -8.601 11.219 2.970 1.00 89.31 96 ALA A O 1
ATOM 772 N N . PHE A 1 97 ? -8.538 9.011 3.346 1.00 89.06 97 PHE A N 1
ATOM 773 C CA . PHE A 1 97 ? -8.112 8.614 2.010 1.00 89.06 97 PHE A CA 1
ATOM 774 C C . PHE A 1 97 ? -9.109 7.641 1.430 1.00 89.06 97 PHE A C 1
ATOM 776 O O . PHE A 1 97 ? -9.570 6.732 2.119 1.00 89.06 97 PHE A O 1
ATOM 783 N N . VAL A 1 98 ? -9.384 7.786 0.140 1.00 89.69 98 VAL A N 1
ATOM 784 C CA . VAL A 1 98 ? -10.287 6.904 -0.596 1.00 89.69 98 VAL A CA 1
ATOM 785 C C . VAL A 1 98 ? -9.526 6.314 -1.767 1.00 89.69 98 VAL A C 1
ATOM 787 O O . VAL A 1 98 ? -8.936 7.041 -2.567 1.00 89.69 98 VAL A O 1
ATOM 790 N N . ALA A 1 99 ? -9.564 4.991 -1.884 1.00 88.56 99 ALA A N 1
ATOM 791 C CA . ALA A 1 99 ? -8.901 4.272 -2.957 1.00 88.56 99 ALA A CA 1
ATOM 792 C C . ALA A 1 99 ? -9.366 4.778 -4.332 1.00 88.56 99 ALA A C 1
ATOM 794 O O . ALA A 1 99 ? -10.569 4.888 -4.602 1.00 88.56 99 ALA A O 1
ATOM 795 N N . GLY A 1 100 ? -8.402 5.052 -5.215 1.00 79.56 100 GLY A N 1
ATOM 796 C CA . GLY A 1 100 ? -8.669 5.494 -6.583 1.00 79.56 100 GLY A CA 1
ATOM 797 C C . GLY A 1 100 ? -9.199 6.925 -6.703 1.00 79.56 100 GLY A C 1
ATOM 798 O O . GLY A 1 100 ? -9.725 7.278 -7.759 1.00 79.56 100 GLY A O 1
ATOM 799 N N . MET A 1 101 ? -9.102 7.747 -5.652 1.00 78.00 101 MET A N 1
ATOM 800 C CA . MET A 1 101 ? -9.254 9.193 -5.795 1.00 78.00 101 MET A CA 1
ATOM 801 C C . MET A 1 101 ? -7.958 9.761 -6.387 1.00 78.00 101 MET A C 1
ATOM 803 O O . MET A 1 101 ? -6.887 9.575 -5.817 1.00 78.00 101 MET A O 1
ATOM 807 N N . SER A 1 102 ? -8.056 10.398 -7.554 1.00 73.88 102 SER A N 1
ATOM 808 C CA . SER A 1 102 ? -6.939 11.149 -8.134 1.00 73.88 102 SER A CA 1
ATOM 809 C C . SER A 1 102 ? -6.723 12.406 -7.304 1.00 73.88 102 SER A C 1
ATOM 811 O O . SER A 1 102 ? -7.691 13.093 -6.968 1.00 73.88 102 SER A O 1
ATOM 813 N N . ILE A 1 103 ? -5.469 12.681 -6.955 1.00 72.62 103 ILE A N 1
ATOM 814 C CA . ILE A 1 103 ? -5.097 13.887 -6.207 1.00 72.62 103 ILE A CA 1
ATOM 815 C C . ILE A 1 103 ? -4.220 14.823 -7.042 1.00 72.62 103 ILE A C 1
ATOM 817 O O . ILE A 1 103 ? -3.871 15.913 -6.593 1.00 72.62 103 ILE A O 1
ATOM 821 N N . SER A 1 104 ? -3.837 14.403 -8.249 1.00 74.12 104 SER A N 1
ATOM 822 C CA . SER A 1 104 ? -2.974 15.157 -9.143 1.00 74.12 104 SER A CA 1
ATOM 823 C C . SER A 1 104 ? -3.239 14.808 -10.604 1.00 74.12 104 SER A C 1
ATOM 825 O O . SER A 1 104 ? -3.522 13.670 -10.950 1.00 74.12 104 SER A O 1
ATOM 827 N N . GLU A 1 105 ? -3.023 15.770 -11.498 1.00 78.88 105 GLU A N 1
ATOM 828 C CA . GLU A 1 105 ? -2.950 15.500 -12.941 1.00 78.88 105 GLU A CA 1
ATOM 829 C C . GLU A 1 105 ? -1.692 14.688 -13.319 1.00 78.88 105 GLU A C 1
ATOM 831 O O . GLU A 1 105 ? -1.596 14.129 -14.415 1.00 78.88 105 GLU A O 1
ATOM 836 N N . ASN A 1 106 ? -0.710 14.581 -12.414 1.00 83.56 106 ASN A N 1
ATOM 837 C CA . ASN A 1 106 ? 0.477 13.764 -12.619 1.00 83.56 106 ASN A CA 1
ATOM 838 C C . ASN A 1 106 ? 0.177 12.284 -12.342 1.00 83.56 106 ASN A C 1
ATOM 840 O O . ASN A 1 106 ? 0.218 11.820 -11.202 1.00 83.56 106 ASN A O 1
ATOM 844 N N . LEU A 1 107 ? -0.010 11.515 -13.418 1.00 82.75 107 LEU A N 1
ATOM 845 C CA . LEU A 1 107 ? -0.293 10.077 -13.366 1.00 82.75 107 LEU A CA 1
ATOM 846 C C . LEU A 1 107 ? 0.727 9.269 -12.541 1.00 82.75 107 LEU A C 1
ATOM 848 O O . LEU A 1 107 ? 0.368 8.276 -11.911 1.00 82.75 107 LEU A O 1
ATOM 852 N N . THR A 1 108 ? 2.006 9.657 -12.541 1.00 82.00 108 THR A N 1
ATOM 853 C CA . THR A 1 108 ? 3.037 8.949 -11.759 1.00 82.00 108 THR A CA 1
ATOM 854 C C . THR A 1 108 ? 2.851 9.208 -10.267 1.00 82.00 108 THR A C 1
ATOM 856 O O . THR A 1 108 ? 2.964 8.282 -9.464 1.00 82.00 108 THR A O 1
ATOM 859 N N . LEU A 1 109 ? 2.520 10.449 -9.901 1.00 83.50 109 LEU A N 1
ATOM 860 C CA . LEU A 1 109 ? 2.236 10.824 -8.520 1.00 83.50 109 LEU A CA 1
ATOM 861 C C . LEU A 1 109 ? 0.975 10.120 -8.008 1.00 83.50 109 LEU A C 1
ATOM 863 O O . LEU A 1 109 ? 1.016 9.508 -6.947 1.00 83.50 109 LEU A O 1
ATOM 867 N N . ASP A 1 110 ? -0.096 10.096 -8.800 1.00 84.31 110 ASP A N 1
ATOM 868 C CA . ASP A 1 110 ? -1.324 9.362 -8.471 1.00 84.31 110 ASP A CA 1
ATOM 869 C C . ASP A 1 110 ? -1.064 7.864 -8.242 1.00 84.31 110 ASP A C 1
ATOM 871 O O . ASP A 1 110 ? -1.582 7.256 -7.301 1.00 84.31 110 ASP A O 1
ATOM 875 N N . LYS A 1 111 ? -0.214 7.239 -9.065 1.00 86.62 111 LYS A N 1
ATOM 876 C CA . LYS A 1 111 ? 0.185 5.837 -8.867 1.00 86.62 111 LYS A CA 1
ATOM 877 C C . LYS A 1 111 ? 0.999 5.625 -7.586 1.00 86.62 111 LYS A C 1
ATOM 879 O O . LYS A 1 111 ? 0.818 4.593 -6.940 1.00 86.62 111 LYS A O 1
ATOM 884 N N . LEU A 1 112 ? 1.870 6.564 -7.213 1.00 85.88 112 LEU A N 1
ATOM 88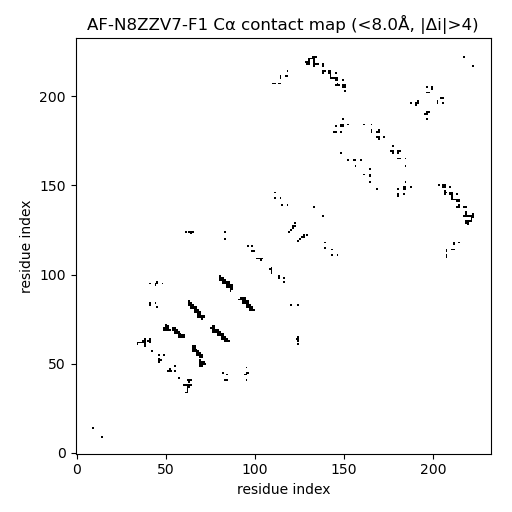5 C CA . LEU A 1 112 ? 2.636 6.521 -5.959 1.00 85.88 112 LEU A CA 1
ATOM 886 C C . LEU A 1 112 ? 1.742 6.704 -4.727 1.00 85.88 112 LEU A C 1
ATOM 888 O O . LEU A 1 112 ? 1.942 6.040 -3.710 1.00 85.88 112 LEU A O 1
ATOM 892 N N . VAL A 1 113 ? 0.728 7.560 -4.827 1.00 86.12 113 VAL A N 1
ATOM 893 C CA . VAL A 1 113 ? -0.284 7.752 -3.780 1.00 86.12 113 VAL A CA 1
ATOM 894 C C . VAL A 1 113 ? -1.084 6.472 -3.598 1.00 86.12 113 VAL A C 1
ATOM 896 O O . VAL A 1 113 ? -1.210 5.988 -2.477 1.00 86.12 113 VAL A O 1
ATOM 899 N N . ASN A 1 114 ? -1.532 5.858 -4.696 1.00 87.31 114 ASN A N 1
ATOM 900 C CA . ASN A 1 114 ? -2.196 4.557 -4.650 1.00 87.31 114 ASN A CA 1
ATOM 901 C C . ASN A 1 114 ? -1.283 3.471 -4.065 1.00 87.31 114 ASN A C 1
ATOM 903 O O . ASN A 1 114 ? -1.729 2.687 -3.236 1.00 87.31 114 ASN A O 1
ATOM 907 N N . LEU A 1 115 ? 0.004 3.438 -4.429 1.00 89.81 115 LEU A N 1
ATOM 908 C CA . LEU A 1 115 ? 0.965 2.515 -3.820 1.00 89.81 115 LEU A CA 1
ATOM 909 C C . LEU A 1 115 ? 1.033 2.708 -2.300 1.00 89.81 115 LEU A C 1
ATOM 911 O O . LEU A 1 115 ? 0.920 1.739 -1.555 1.00 89.81 115 LEU A O 1
ATOM 915 N N . THR A 1 116 ? 1.177 3.952 -1.846 1.00 89.06 116 THR A N 1
ATOM 916 C CA . THR A 1 116 ? 1.233 4.292 -0.416 1.00 89.06 116 THR A CA 1
ATOM 917 C C . THR A 1 116 ? -0.061 3.906 0.298 1.00 89.06 116 THR A C 1
ATOM 919 O O . THR A 1 116 ? -0.021 3.340 1.391 1.00 89.06 116 THR A O 1
ATOM 922 N N . PHE A 1 117 ? -1.210 4.159 -0.335 1.00 90.62 117 PHE A N 1
ATOM 923 C CA . PHE A 1 117 ? -2.512 3.764 0.184 1.00 90.62 117 PHE A CA 1
ATOM 924 C C . PHE A 1 117 ? -2.568 2.254 0.425 1.00 90.62 117 PHE A C 1
ATOM 926 O O . PHE A 1 117 ? -2.923 1.816 1.514 1.00 90.62 117 PHE A O 1
ATOM 933 N N . GLU A 1 118 ? -2.164 1.451 -0.560 1.00 91.12 118 GLU A N 1
ATOM 934 C CA . GLU A 1 118 ? -2.190 -0.011 -0.455 1.00 91.12 118 GLU A CA 1
ATOM 935 C C . GLU A 1 118 ? -1.214 -0.535 0.600 1.00 91.12 118 GLU A C 1
ATOM 937 O O . GLU A 1 118 ? -1.555 -1.444 1.352 1.00 91.12 118 GLU A O 1
ATOM 942 N N . GLN A 1 119 ? -0.015 0.044 0.701 1.00 91.19 119 GLN A N 1
ATOM 943 C CA . GLN A 1 119 ? 0.955 -0.324 1.737 1.00 91.19 119 GLN A CA 1
ATOM 944 C C . GLN A 1 119 ? 0.376 -0.130 3.141 1.00 91.19 119 GLN A C 1
ATOM 946 O O . GLN A 1 119 ? 0.441 -1.040 3.965 1.00 91.19 119 GLN A O 1
ATOM 951 N N . LYS A 1 120 ? -0.230 1.032 3.400 1.00 90.25 120 LYS A N 1
ATOM 952 C CA . LYS A 1 120 ? -0.865 1.317 4.689 1.00 90.25 120 LYS A CA 1
ATOM 953 C C . LYS A 1 120 ? -2.099 0.467 4.933 1.00 90.25 120 LYS A C 1
ATOM 955 O O . LYS A 1 120 ? -2.246 -0.073 6.022 1.00 90.25 120 LYS A O 1
ATOM 960 N N . TRP A 1 121 ? -2.939 0.284 3.916 1.00 91.38 121 TRP A N 1
ATOM 961 C CA . TRP A 1 121 ? -4.110 -0.582 4.001 1.00 91.38 121 TRP A CA 1
ATOM 962 C C . TRP A 1 121 ? -3.731 -1.990 4.479 1.00 91.38 121 TRP A C 1
ATOM 964 O O . TRP A 1 121 ? -4.369 -2.531 5.379 1.00 91.38 121 TRP A O 1
ATOM 974 N N . LEU A 1 122 ? -2.650 -2.562 3.942 1.00 90.56 122 LEU A N 1
ATOM 975 C CA . LEU A 1 122 ? -2.163 -3.884 4.347 1.00 90.56 122 LEU A CA 1
ATOM 976 C C . LEU A 1 122 ? -1.753 -3.962 5.820 1.00 90.56 122 LEU A C 1
ATOM 978 O O . LEU A 1 122 ? -1.908 -5.012 6.432 1.00 90.56 122 LEU A O 1
ATOM 982 N N . VAL A 1 123 ? -1.195 -2.886 6.369 1.00 88.94 123 VAL A N 1
ATOM 983 C CA . VAL A 1 123 ? -0.659 -2.859 7.737 1.00 88.94 123 VAL A CA 1
ATOM 984 C C . VAL A 1 123 ? -1.732 -2.491 8.759 1.00 88.94 123 VAL A C 1
ATOM 986 O O . VAL A 1 123 ? -1.756 -3.056 9.849 1.00 88.94 123 VAL A O 1
ATOM 989 N N . GLU A 1 124 ? -2.593 -1.533 8.423 1.00 88.25 124 GLU A N 1
ATOM 990 C CA . GLU A 1 124 ? -3.536 -0.912 9.360 1.00 88.25 124 GLU A CA 1
ATOM 991 C C . GLU A 1 124 ? -4.950 -1.493 9.252 1.00 88.25 124 GLU A C 1
ATOM 993 O O . GLU A 1 124 ? -5.670 -1.550 10.247 1.00 88.25 124 GLU A O 1
ATOM 998 N N . CYS A 1 125 ? -5.357 -1.920 8.055 1.00 90.12 125 CYS A N 1
ATOM 999 C CA . CYS A 1 125 ? -6.740 -2.300 7.765 1.00 90.12 125 CYS A CA 1
ATOM 1000 C C . CYS A 1 125 ? -6.915 -3.801 7.523 1.00 90.12 125 CYS A C 1
ATOM 1002 O O . CYS A 1 125 ? -7.981 -4.354 7.810 1.00 90.12 125 CYS A O 1
ATOM 1004 N N . GLU A 1 126 ? -5.889 -4.473 6.999 1.00 86.50 126 GLU A N 1
ATOM 1005 C CA . GLU A 1 126 ? -5.872 -5.926 6.873 1.00 86.50 126 GLU A CA 1
ATOM 1006 C C . GLU A 1 126 ? -5.244 -6.577 8.106 1.00 86.50 126 GLU A C 1
ATOM 1008 O O . GLU A 1 126 ? -4.294 -6.069 8.695 1.00 86.50 126 GLU A O 1
ATOM 1013 N N . ASN A 1 127 ? -5.727 -7.768 8.467 1.00 76.62 127 ASN A N 1
ATOM 1014 C CA . ASN A 1 127 ? -5.108 -8.605 9.500 1.00 76.62 127 ASN A CA 1
ATOM 1015 C C . ASN A 1 127 ? -3.826 -9.277 8.968 1.00 76.62 127 ASN A C 1
ATOM 1017 O O . ASN A 1 127 ? -3.658 -10.498 9.056 1.00 76.62 127 ASN A O 1
ATOM 1021 N N . PHE A 1 128 ? -2.942 -8.500 8.342 1.00 81.38 128 PHE A N 1
ATOM 1022 C CA . PHE A 1 128 ? -1.724 -9.008 7.738 1.00 81.38 128 PHE A CA 1
ATOM 1023 C C . PHE A 1 128 ? -0.694 -9.327 8.823 1.00 81.38 128 PHE A C 1
ATOM 1025 O O . PHE A 1 128 ? -0.374 -8.511 9.687 1.00 81.38 128 PHE A O 1
ATOM 1032 N N . LYS A 1 129 ? -0.141 -10.540 8.787 1.00 83.50 129 LYS A N 1
ATOM 1033 C CA . LYS A 1 129 ? 0.843 -10.975 9.779 1.00 83.50 129 LYS A CA 1
ATOM 1034 C C . LYS A 1 129 ? 2.212 -10.375 9.466 1.00 83.50 129 LYS A C 1
ATOM 1036 O O . LYS A 1 129 ? 2.927 -10.868 8.595 1.00 83.50 129 LYS A O 1
ATOM 1041 N N . LEU A 1 130 ? 2.583 -9.342 10.215 1.00 86.94 130 LEU A N 1
ATOM 1042 C CA . LEU A 1 130 ? 3.898 -8.718 10.121 1.00 86.94 130 LEU A CA 1
ATOM 1043 C C . LEU A 1 130 ? 4.992 -9.627 10.693 1.00 86.94 130 LEU A C 1
ATOM 1045 O O . LEU A 1 130 ? 4.838 -10.256 11.746 1.00 86.94 130 LEU A O 1
ATOM 1049 N N . SER A 1 131 ? 6.128 -9.672 10.003 1.00 87.38 131 SER A N 1
ATOM 1050 C CA . SER A 1 131 ? 7.365 -10.227 10.540 1.00 87.38 131 SER A CA 1
ATOM 1051 C C . SER A 1 131 ? 7.831 -9.390 11.733 1.00 87.38 131 SER A C 1
ATOM 1053 O O . SER A 1 131 ? 7.811 -8.162 11.684 1.00 87.38 131 SER A O 1
ATOM 1055 N N . LYS A 1 132 ? 8.306 -10.047 12.800 1.00 84.00 132 LYS A N 1
ATOM 1056 C CA . LYS A 1 132 ? 8.755 -9.370 14.033 1.00 84.00 132 LYS A CA 1
ATOM 1057 C C . LYS A 1 132 ? 9.878 -8.350 13.798 1.00 84.00 132 LYS A C 1
ATOM 1059 O O . LYS A 1 132 ? 10.003 -7.417 14.576 1.00 84.00 132 LYS A O 1
ATOM 1064 N N . ASN A 1 133 ? 10.665 -8.530 12.736 1.00 84.56 133 ASN A N 1
ATOM 1065 C CA . ASN A 1 133 ? 11.788 -7.657 12.382 1.00 84.56 133 ASN A CA 1
ATOM 1066 C C . ASN A 1 133 ? 11.523 -6.844 11.100 1.00 84.56 133 ASN A C 1
ATOM 1068 O O . ASN A 1 133 ? 12.470 -6.390 10.453 1.00 84.56 133 ASN A O 1
ATOM 1072 N N . ALA A 1 134 ? 10.261 -6.715 10.678 1.00 86.75 134 ALA A N 1
ATOM 1073 C CA . ALA A 1 134 ? 9.916 -5.901 9.519 1.00 86.75 134 ALA A CA 1
ATOM 1074 C C . ALA A 1 134 ? 10.221 -4.424 9.807 1.00 86.75 134 ALA A C 1
ATOM 1076 O O . ALA A 1 134 ? 9.673 -3.832 10.734 1.00 86.75 134 ALA A O 1
ATOM 1077 N N . ASN A 1 135 ? 11.074 -3.816 8.984 1.00 91.56 135 ASN A N 1
ATOM 1078 C CA . ASN A 1 135 ? 11.284 -2.374 8.993 1.00 91.56 135 ASN A CA 1
ATOM 1079 C C . ASN A 1 135 ? 10.356 -1.751 7.944 1.00 91.56 135 ASN A C 1
ATOM 1081 O O . ASN A 1 135 ? 10.674 -1.759 6.756 1.00 91.56 135 ASN A O 1
ATOM 1085 N N . LEU A 1 136 ? 9.201 -1.242 8.384 1.00 90.25 136 LEU A N 1
ATOM 1086 C CA . LEU A 1 136 ? 8.157 -0.726 7.490 1.00 90.25 136 LEU A CA 1
ATOM 1087 C C . LEU A 1 136 ? 8.658 0.415 6.598 1.00 90.25 136 LEU A C 1
ATOM 1089 O O . LEU A 1 136 ? 8.327 0.444 5.415 1.00 90.25 136 LEU A O 1
ATOM 1093 N N . THR A 1 137 ? 9.504 1.300 7.131 1.00 91.12 137 THR A N 1
ATOM 1094 C CA . THR A 1 137 ? 10.108 2.410 6.382 1.00 91.12 137 THR A CA 1
ATOM 1095 C C . THR A 1 137 ? 11.025 1.899 5.275 1.00 91.12 137 THR A C 1
ATOM 1097 O O . THR A 1 137 ? 10.933 2.341 4.130 1.00 91.12 137 THR A O 1
ATOM 1100 N N . GLN A 1 138 ? 11.879 0.920 5.587 1.00 92.19 138 GLN A N 1
ATOM 1101 C CA . GLN A 1 138 ? 12.753 0.304 4.591 1.00 92.19 138 GLN A CA 1
ATOM 1102 C C . GLN A 1 138 ? 11.944 -0.456 3.532 1.00 92.19 138 GLN A C 1
ATOM 1104 O O . GLN A 1 138 ? 12.209 -0.300 2.343 1.00 92.19 138 GLN A O 1
ATOM 1109 N N . CYS A 1 139 ? 10.923 -1.214 3.944 1.00 93.06 139 CYS A N 1
ATOM 1110 C CA . CYS A 1 139 ? 10.035 -1.920 3.023 1.00 93.06 139 CYS A CA 1
ATOM 1111 C C . CYS A 1 139 ? 9.293 -0.958 2.090 1.00 93.06 139 CYS A C 1
ATOM 1113 O O . CYS A 1 139 ? 9.161 -1.239 0.899 1.00 93.06 139 CYS A O 1
ATOM 1115 N N . ALA A 1 140 ? 8.827 0.183 2.606 1.00 92.12 140 ALA A N 1
ATOM 1116 C CA . ALA A 1 140 ? 8.165 1.208 1.807 1.00 92.12 140 ALA A CA 1
ATOM 1117 C C . ALA A 1 140 ? 9.128 1.806 0.772 1.00 92.12 140 ALA A C 1
ATOM 1119 O O . ALA A 1 140 ? 8.780 1.882 -0.407 1.00 92.12 140 ALA A O 1
ATOM 1120 N N . LYS A 1 141 ? 10.366 2.129 1.178 1.00 92.50 141 LYS A N 1
ATOM 1121 C CA . LYS A 1 141 ? 11.419 2.631 0.279 1.00 92.50 141 LYS A CA 1
ATOM 1122 C C . LYS A 1 141 ? 11.756 1.627 -0.824 1.00 92.50 141 LYS A C 1
ATOM 1124 O O . LYS A 1 141 ? 11.794 1.982 -1.996 1.00 92.50 141 LYS A O 1
ATOM 1129 N N . GLU A 1 142 ? 11.958 0.364 -0.466 1.00 93.00 142 GLU A N 1
ATOM 1130 C CA . GLU A 1 142 ? 12.232 -0.723 -1.414 1.00 93.00 142 GLU A CA 1
ATOM 1131 C C . GLU A 1 142 ? 11.079 -0.930 -2.400 1.00 93.00 142 GLU A C 1
ATOM 1133 O O . GLU A 1 142 ? 11.288 -1.022 -3.610 1.00 93.00 142 GLU A O 1
ATOM 1138 N N . SER A 1 143 ? 9.845 -0.920 -1.898 1.00 95.00 143 SER A N 1
ATOM 1139 C CA . SER A 1 143 ? 8.640 -0.988 -2.719 1.00 95.00 143 SER A CA 1
ATOM 1140 C C . SER A 1 143 ? 8.498 0.206 -3.666 1.00 95.00 143 SER A C 1
ATOM 1142 O O . SER A 1 143 ? 8.069 0.013 -4.804 1.00 95.00 143 SER A O 1
ATOM 1144 N N . GLN A 1 144 ? 8.850 1.416 -3.228 1.00 94.44 144 GLN A N 1
ATOM 1145 C CA . GLN A 1 144 ? 8.840 2.609 -4.070 1.00 94.44 144 GLN A CA 1
ATOM 1146 C C . GLN A 1 144 ? 9.909 2.517 -5.161 1.00 94.44 144 GLN A C 1
ATOM 1148 O O . GLN A 1 144 ? 9.616 2.786 -6.323 1.00 94.44 144 GLN A O 1
ATOM 1153 N N . THR A 1 145 ? 11.122 2.067 -4.832 1.00 94.19 145 THR A N 1
ATOM 1154 C CA . THR A 1 145 ? 12.169 1.817 -5.833 1.00 94.19 145 THR A CA 1
ATOM 1155 C C . THR A 1 145 ? 11.725 0.760 -6.841 1.00 94.19 145 THR A C 1
ATOM 1157 O O . THR A 1 145 ? 11.906 0.946 -8.040 1.00 94.19 145 THR A O 1
ATOM 1160 N N . ALA A 1 146 ? 11.078 -0.320 -6.397 1.00 95.25 146 ALA A N 1
ATOM 1161 C CA . ALA A 1 146 ? 10.520 -1.336 -7.287 1.00 95.25 146 ALA A CA 1
ATOM 1162 C C . ALA A 1 146 ? 9.459 -0.767 -8.242 1.00 95.25 146 ALA A C 1
ATOM 1164 O O . ALA A 1 146 ? 9.478 -1.073 -9.437 1.00 95.25 146 ALA A O 1
ATOM 1165 N N . PHE A 1 147 ? 8.570 0.091 -7.738 1.00 95.19 147 PHE A N 1
ATOM 1166 C CA . PHE A 1 147 ? 7.603 0.824 -8.553 1.00 95.19 147 PHE A CA 1
ATOM 1167 C C . PHE A 1 147 ? 8.299 1.723 -9.586 1.00 95.19 147 PHE A C 1
ATOM 1169 O O . PHE A 1 147 ? 8.033 1.602 -10.777 1.00 95.19 147 PHE A O 1
ATOM 1176 N N . MET A 1 148 ? 9.229 2.579 -9.156 1.00 93.81 148 MET A N 1
ATOM 1177 C CA . MET A 1 148 ? 9.898 3.540 -10.040 1.00 93.81 148 MET A CA 1
ATOM 1178 C C . MET A 1 148 ? 10.712 2.837 -11.131 1.00 93.81 148 MET A C 1
ATOM 1180 O O . MET A 1 148 ? 10.632 3.203 -12.300 1.00 93.81 148 MET A O 1
ATOM 1184 N N . THR A 1 149 ? 11.453 1.789 -10.767 1.00 94.56 149 THR A N 1
ATOM 1185 C CA . THR A 1 149 ? 12.253 0.995 -11.708 1.00 94.56 149 THR A CA 1
ATOM 1186 C C . THR A 1 149 ? 11.373 0.273 -12.728 1.00 94.56 149 THR A C 1
ATOM 1188 O O . THR A 1 149 ? 11.697 0.260 -13.914 1.00 94.56 149 THR A O 1
ATOM 1191 N N . SER A 1 150 ? 10.248 -0.308 -12.296 1.00 93.62 150 SER A N 1
ATOM 1192 C CA . SER A 1 150 ? 9.320 -0.988 -13.212 1.00 93.62 150 SER A CA 1
ATOM 1193 C C . SER A 1 150 ? 8.586 -0.030 -14.139 1.00 93.62 150 SER A C 1
ATOM 1195 O O . SER A 1 150 ? 8.484 -0.311 -15.331 1.00 93.62 150 SER A O 1
ATOM 1197 N N . ASP A 1 151 ? 8.125 1.111 -13.632 1.00 92.81 151 ASP A N 1
ATOM 1198 C CA . ASP A 1 151 ? 7.491 2.146 -14.449 1.00 92.81 151 ASP A CA 1
ATOM 1199 C C . ASP A 1 151 ? 8.475 2.708 -15.487 1.00 92.81 151 ASP A C 1
ATOM 1201 O O . ASP A 1 151 ? 8.136 2.811 -16.667 1.00 92.81 151 ASP A O 1
ATOM 1205 N N . PHE A 1 152 ? 9.726 2.966 -15.086 1.00 93.12 152 PHE A N 1
ATOM 1206 C CA . PHE A 1 152 ? 10.770 3.423 -16.002 1.00 93.12 152 PHE A CA 1
ATOM 1207 C C . PHE A 1 152 ? 11.097 2.379 -17.076 1.00 93.12 152 PHE A C 1
ATOM 1209 O O . PHE A 1 152 ? 11.166 2.730 -18.255 1.00 93.12 152 PHE A O 1
ATOM 1216 N N . TYR A 1 153 ? 11.260 1.107 -16.694 1.00 93.00 153 TYR A N 1
ATOM 1217 C CA . TYR A 1 153 ? 11.515 0.017 -17.639 1.00 93.00 153 TYR A CA 1
ATOM 1218 C C . TYR A 1 153 ? 10.409 -0.082 -18.691 1.00 93.00 153 TYR A C 1
ATOM 1220 O O . TYR A 1 153 ? 10.698 -0.103 -19.882 1.00 93.00 153 TYR A O 1
ATOM 1228 N N . LEU A 1 154 ? 9.137 -0.095 -18.278 1.00 90.88 154 LEU A N 1
ATOM 1229 C CA . LEU A 1 154 ? 8.025 -0.238 -19.221 1.00 90.88 154 LEU A CA 1
ATOM 1230 C C . LEU A 1 154 ? 7.904 0.940 -20.188 1.00 90.88 154 LEU A C 1
ATOM 1232 O O . LEU A 1 154 ? 7.510 0.724 -21.331 1.00 90.88 154 LEU A O 1
ATOM 1236 N N . LYS A 1 155 ? 8.255 2.151 -19.746 1.00 90.81 155 LYS A N 1
ATOM 1237 C CA . LYS A 1 155 ? 8.251 3.350 -20.592 1.00 90.81 155 LYS A CA 1
ATOM 1238 C C . LYS A 1 155 ? 9.359 3.342 -21.648 1.00 90.81 155 LYS A C 1
ATOM 1240 O O . LYS A 1 155 ? 9.116 3.851 -22.729 1.00 90.81 155 LYS A O 1
ATOM 1245 N N . HIS A 1 156 ? 10.518 2.742 -21.356 1.00 92.25 156 HIS A N 1
ATOM 1246 C CA . HIS A 1 156 ? 11.718 2.856 -22.202 1.00 92.25 156 HIS A CA 1
ATOM 1247 C C . HIS A 1 156 ? 12.211 1.535 -22.804 1.00 92.25 156 HIS A C 1
ATOM 1249 O O . HIS A 1 156 ? 13.208 1.522 -23.521 1.00 92.25 156 HIS A O 1
ATOM 1255 N N . LYS A 1 157 ? 11.546 0.400 -22.552 1.00 88.31 157 LYS A N 1
ATOM 1256 C CA . LYS A 1 157 ? 11.976 -0.909 -23.082 1.00 88.31 157 LYS A CA 1
ATOM 1257 C C . LYS A 1 157 ? 11.994 -1.002 -24.615 1.00 88.31 157 LYS A C 1
ATOM 1259 O O . LYS A 1 157 ? 12.553 -1.959 -25.140 1.00 88.31 157 LYS A O 1
ATOM 1264 N N . GLY A 1 158 ? 11.357 -0.060 -25.314 1.00 87.75 158 GLY A N 1
ATOM 1265 C CA . GLY A 1 158 ? 11.400 0.066 -26.775 1.00 87.75 158 GLY A CA 1
ATOM 1266 C C . GLY A 1 158 ? 12.465 1.036 -27.298 1.00 87.75 158 GLY A C 1
ATOM 1267 O O . GLY A 1 158 ? 12.745 1.015 -28.492 1.00 87.75 158 GLY A O 1
ATOM 1268 N N . ASP A 1 159 ? 13.073 1.843 -26.424 1.00 88.75 159 ASP A N 1
ATOM 1269 C CA . ASP A 1 159 ? 13.928 2.975 -26.809 1.00 88.75 159 ASP A CA 1
ATOM 1270 C C . ASP A 1 159 ? 15.431 2.648 -26.734 1.00 88.75 159 ASP A C 1
ATOM 1272 O O . ASP A 1 159 ? 16.266 3.453 -27.141 1.00 88.75 159 ASP A O 1
ATOM 1276 N N . GLY A 1 160 ? 15.799 1.476 -26.205 1.00 85.44 160 GLY A N 1
ATOM 1277 C CA . GLY A 1 160 ? 17.192 1.078 -26.009 1.00 85.44 160 GLY A CA 1
ATOM 1278 C C . GLY A 1 160 ? 17.352 -0.324 -25.424 1.00 85.44 160 GLY A C 1
ATOM 1279 O O . GLY A 1 160 ? 16.393 -1.088 -25.290 1.00 85.44 160 GLY A O 1
ATOM 1280 N N . THR A 1 161 ? 18.586 -0.682 -25.074 1.00 91.12 161 THR A N 1
ATOM 1281 C CA . THR A 1 161 ? 18.898 -1.967 -24.441 1.00 91.12 161 THR A CA 1
ATOM 1282 C C . THR A 1 161 ? 18.613 -1.939 -22.938 1.00 91.12 161 THR A C 1
ATOM 1284 O O . THR A 1 161 ? 18.508 -0.888 -22.305 1.00 91.12 161 THR A O 1
ATOM 1287 N N . ILE A 1 162 ? 18.540 -3.121 -22.319 1.00 90.44 162 ILE A N 1
ATOM 1288 C CA . ILE A 1 162 ? 18.426 -3.218 -20.858 1.00 90.44 162 ILE A CA 1
ATOM 1289 C C . ILE A 1 162 ? 19.642 -2.615 -20.134 1.00 90.44 162 ILE A C 1
ATOM 1291 O O . ILE A 1 162 ? 19.490 -2.093 -19.031 1.00 90.44 162 ILE A O 1
ATOM 1295 N N . GLU A 1 163 ? 20.829 -2.648 -20.748 1.00 93.12 163 GLU A N 1
ATOM 1296 C CA . GLU A 1 163 ? 22.037 -2.053 -20.169 1.00 93.12 163 GLU A CA 1
ATOM 1297 C C . GLU A 1 163 ? 21.965 -0.524 -20.161 1.00 93.12 163 GLU A C 1
ATOM 1299 O O . GLU A 1 163 ? 22.385 0.101 -19.186 1.00 93.12 163 GLU A O 1
ATOM 1304 N N . ASP A 1 164 ? 21.349 0.080 -21.182 1.00 92.94 164 ASP A N 1
ATOM 1305 C CA . ASP A 1 164 ? 21.105 1.527 -21.219 1.00 92.94 164 ASP A CA 1
ATOM 1306 C C . ASP A 1 164 ? 20.184 1.940 -20.066 1.00 92.94 164 ASP A C 1
ATOM 1308 O O . ASP A 1 164 ? 20.489 2.859 -19.302 1.00 92.94 164 ASP A O 1
ATOM 1312 N N . ILE A 1 165 ? 19.098 1.186 -19.864 1.00 93.50 165 ILE A N 1
ATOM 1313 C CA . ILE A 1 165 ? 18.164 1.395 -18.750 1.00 93.50 165 ILE A CA 1
ATOM 1314 C C . ILE A 1 165 ? 18.874 1.236 -17.396 1.00 93.50 165 ILE A C 1
ATOM 1316 O O . ILE A 1 165 ? 18.690 2.071 -16.504 1.00 93.50 165 ILE A O 1
ATOM 1320 N N . ARG A 1 166 ? 19.711 0.199 -17.229 1.00 94.56 166 ARG A N 1
ATOM 1321 C CA . ARG A 1 166 ? 20.504 -0.006 -16.004 1.00 94.56 166 ARG A CA 1
ATOM 1322 C C . ARG A 1 166 ? 21.434 1.172 -15.746 1.00 94.56 166 ARG A C 1
ATOM 1324 O O . ARG A 1 166 ? 21.462 1.678 -14.626 1.00 94.56 166 ARG A O 1
ATOM 1331 N N . SER A 1 167 ? 22.167 1.627 -16.759 1.00 94.44 167 SER A N 1
ATOM 1332 C CA . SER A 1 167 ? 23.091 2.759 -16.648 1.00 94.44 167 SER A CA 1
ATOM 1333 C C . SER A 1 167 ? 22.371 4.030 -16.189 1.00 94.44 167 SER A C 1
ATOM 1335 O O . SER A 1 167 ? 22.817 4.694 -15.252 1.00 94.44 167 SER A O 1
ATOM 1337 N N . ILE A 1 168 ? 21.200 4.321 -16.767 1.00 94.69 168 ILE A N 1
ATOM 1338 C CA . ILE A 1 168 ? 20.392 5.493 -16.402 1.00 94.69 168 ILE A CA 1
ATOM 1339 C C . ILE A 1 168 ? 19.924 5.412 -14.945 1.00 94.69 168 ILE A C 1
ATOM 1341 O O . ILE A 1 168 ? 20.130 6.355 -14.180 1.00 94.69 168 ILE A O 1
ATOM 1345 N N . LEU A 1 169 ? 19.322 4.291 -14.539 1.00 94.12 169 LEU A N 1
ATOM 1346 C CA . LEU A 1 169 ? 18.720 4.156 -13.208 1.00 94.12 169 LEU A CA 1
ATOM 1347 C C . LEU A 1 169 ? 19.746 4.029 -12.074 1.00 94.12 169 LEU A C 1
ATOM 1349 O O . LEU A 1 169 ? 19.451 4.380 -10.932 1.00 94.12 169 LEU A O 1
ATOM 1353 N N . THR A 1 170 ? 20.952 3.544 -12.370 1.00 95.50 170 THR A N 1
ATOM 1354 C CA . THR A 1 170 ? 22.028 3.366 -11.377 1.00 95.50 170 THR A CA 1
ATOM 1355 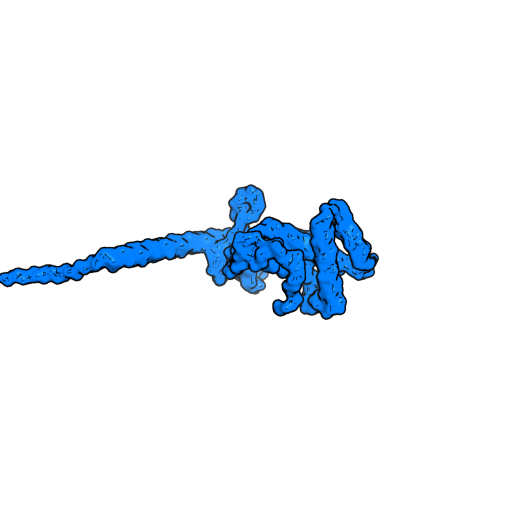C C . THR A 1 170 ? 22.974 4.564 -11.279 1.00 95.50 170 THR A C 1
ATOM 1357 O O . THR A 1 170 ? 23.841 4.601 -10.396 1.00 95.50 170 THR A O 1
ATOM 1360 N N . LYS A 1 171 ? 22.805 5.572 -12.145 1.00 94.94 171 LYS A N 1
ATOM 1361 C CA . LYS A 1 171 ? 23.623 6.785 -12.146 1.00 94.94 171 LYS A CA 1
ATOM 1362 C C . LYS A 1 171 ? 23.522 7.505 -10.798 1.00 94.94 171 LYS A C 1
ATOM 1364 O O . LYS A 1 171 ? 22.431 7.784 -10.310 1.00 94.94 171 LYS A O 1
ATOM 1369 N N . ASN A 1 172 ? 24.674 7.828 -10.209 1.00 93.94 172 ASN A N 1
ATOM 1370 C CA . ASN A 1 172 ? 24.799 8.531 -8.922 1.00 93.94 172 ASN A CA 1
ATOM 1371 C C . ASN A 1 172 ? 24.140 7.826 -7.719 1.00 93.94 172 ASN A C 1
ATOM 1373 O O . ASN A 1 172 ? 23.862 8.471 -6.710 1.00 93.94 172 ASN A O 1
ATOM 1377 N N . LYS A 1 173 ? 23.879 6.518 -7.806 1.00 92.69 173 LYS A N 1
ATOM 1378 C CA . LYS A 1 173 ? 23.360 5.726 -6.685 1.00 92.69 173 LYS A CA 1
ATOM 1379 C C . LYS A 1 173 ? 24.490 5.109 -5.868 1.00 92.69 173 LYS A C 1
ATOM 1381 O O . LYS A 1 173 ? 25.582 4.875 -6.382 1.00 92.69 173 LYS A O 1
ATOM 1386 N N . GLU A 1 174 ? 24.224 4.811 -4.604 1.00 93.88 174 GLU A N 1
ATOM 1387 C CA . GLU A 1 174 ? 25.132 4.004 -3.787 1.00 93.88 174 GLU A CA 1
ATOM 1388 C C . GLU A 1 174 ? 25.125 2.544 -4.247 1.00 93.88 174 GLU A C 1
ATOM 1390 O O . GLU A 1 174 ? 24.122 2.054 -4.765 1.00 93.88 174 GLU A O 1
ATOM 1395 N N . GLU A 1 175 ? 26.217 1.814 -4.012 1.00 92.69 175 GLU A N 1
ATOM 1396 C CA . GLU A 1 175 ? 26.387 0.449 -4.527 1.00 92.69 175 GLU A CA 1
ATOM 1397 C C . GLU A 1 175 ? 25.255 -0.498 -4.102 1.00 92.69 175 GLU A C 1
ATOM 1399 O O . GLU A 1 175 ? 24.718 -1.243 -4.919 1.00 92.69 175 GLU A O 1
ATOM 1404 N N . LYS A 1 176 ? 24.801 -0.408 -2.847 1.00 89.88 176 LYS A N 1
ATOM 1405 C CA . LYS A 1 176 ? 23.676 -1.214 -2.353 1.00 89.88 176 LYS A CA 1
ATOM 1406 C C . LYS A 1 176 ? 22.377 -0.928 -3.117 1.00 89.88 176 LYS A C 1
ATOM 1408 O O . LYS A 1 176 ? 21.634 -1.855 -3.436 1.00 89.88 176 LYS A O 1
ATOM 1413 N N . GLU A 1 177 ? 22.102 0.341 -3.414 1.00 90.44 177 GLU A N 1
ATOM 1414 C CA . GLU A 1 177 ? 20.916 0.748 -4.173 1.00 90.44 177 GLU A CA 1
ATOM 1415 C C . GLU A 1 177 ? 21.036 0.336 -5.645 1.00 90.44 177 GLU A C 1
ATOM 1417 O O . GLU A 1 177 ? 20.068 -0.172 -6.208 1.00 90.44 177 GLU A O 1
ATOM 1422 N N . LYS A 1 178 ? 22.230 0.452 -6.245 1.00 93.75 178 LYS A N 1
ATOM 1423 C CA . LYS A 1 178 ? 22.489 -0.031 -7.610 1.00 93.75 178 LYS A CA 1
ATOM 1424 C C . LYS A 1 178 ? 22.182 -1.513 -7.748 1.00 93.75 178 LYS A C 1
ATOM 1426 O O . LYS A 1 178 ? 21.419 -1.891 -8.632 1.00 93.75 178 LYS A O 1
ATOM 1431 N N . GLN A 1 179 ? 22.735 -2.340 -6.860 1.00 94.25 179 GLN A N 1
ATOM 1432 C CA . GLN A 1 179 ? 22.516 -3.787 -6.891 1.00 94.25 179 GLN A CA 1
ATOM 1433 C C . GLN A 1 179 ? 21.031 -4.129 -6.737 1.00 94.25 179 GLN A C 1
ATOM 1435 O O . GLN A 1 179 ? 20.513 -5.000 -7.432 1.00 94.25 179 GLN A O 1
ATOM 1440 N N . TYR A 1 180 ? 20.310 -3.404 -5.877 1.00 93.06 180 TYR A N 1
ATOM 1441 C CA . TYR A 1 180 ? 18.868 -3.583 -5.732 1.00 93.06 180 TYR A CA 1
ATOM 1442 C C . TYR A 1 180 ? 18.098 -3.238 -7.019 1.00 93.06 180 TYR A C 1
ATOM 1444 O O . TYR A 1 180 ? 17.256 -4.022 -7.458 1.00 93.06 180 TYR A O 1
ATOM 1452 N N . ILE A 1 181 ? 18.419 -2.109 -7.660 1.00 94.44 181 ILE A N 1
ATOM 1453 C CA . ILE A 1 181 ? 17.820 -1.688 -8.936 1.00 94.44 181 ILE A CA 1
ATOM 1454 C C . ILE A 1 181 ? 18.105 -2.707 -10.045 1.00 94.44 181 ILE A C 1
ATOM 1456 O O . ILE A 1 181 ? 17.185 -3.083 -10.770 1.00 94.44 181 ILE A O 1
ATOM 1460 N N . ILE A 1 182 ? 19.346 -3.185 -10.161 1.00 94.75 182 ILE A N 1
ATOM 1461 C CA . ILE A 1 182 ? 19.746 -4.183 -11.164 1.00 94.75 182 ILE A CA 1
ATOM 1462 C C . ILE A 1 182 ? 18.948 -5.476 -10.976 1.00 94.75 182 ILE A C 1
ATOM 1464 O O . ILE A 1 182 ? 18.337 -5.957 -11.927 1.00 94.75 182 ILE A O 1
ATOM 1468 N N . ASN A 1 183 ? 18.858 -5.981 -9.742 1.00 94.56 183 ASN A N 1
ATOM 1469 C CA . ASN A 1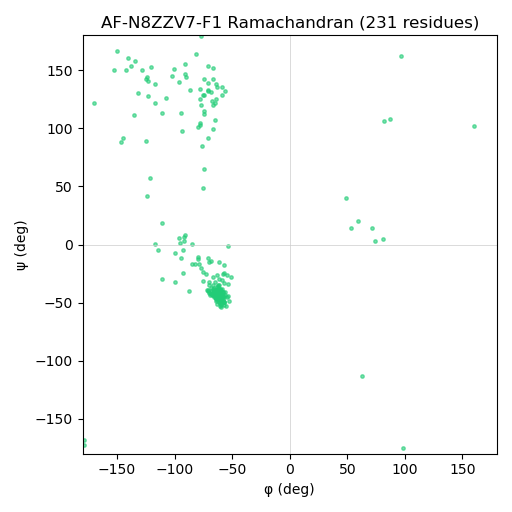 183 ? 18.073 -7.178 -9.435 1.00 94.56 183 ASN A CA 1
ATOM 1470 C C . ASN A 1 183 ? 16.595 -7.020 -9.826 1.00 94.56 183 ASN A C 1
ATOM 1472 O O . ASN A 1 183 ? 15.990 -7.948 -10.363 1.00 94.56 183 ASN A O 1
ATOM 1476 N N . ILE A 1 184 ? 16.012 -5.841 -9.578 1.00 94.94 184 ILE A N 1
ATOM 1477 C CA . ILE A 1 184 ? 14.639 -5.539 -9.990 1.00 94.94 184 ILE A CA 1
ATOM 1478 C C . ILE A 1 184 ? 14.505 -5.553 -11.519 1.00 94.94 184 ILE A C 1
ATOM 1480 O O . ILE A 1 184 ? 13.548 -6.131 -12.032 1.00 94.94 184 ILE A O 1
ATOM 1484 N N . LEU A 1 185 ? 15.432 -4.930 -12.249 1.00 94.75 185 LEU A N 1
ATOM 1485 C CA . LEU A 1 185 ? 15.398 -4.887 -13.715 1.00 94.75 185 LEU A CA 1
ATOM 1486 C C . LEU A 1 185 ? 15.495 -6.284 -14.328 1.00 94.75 185 LEU A C 1
ATOM 1488 O O . LEU A 1 185 ? 14.746 -6.599 -15.253 1.00 94.75 185 LEU A O 1
ATOM 1492 N N . ASP A 1 186 ? 16.361 -7.135 -13.784 1.00 93.44 186 ASP A N 1
ATOM 1493 C CA . ASP A 1 186 ? 16.518 -8.517 -14.237 1.00 93.44 186 ASP A CA 1
ATOM 1494 C C . ASP A 1 186 ? 15.242 -9.323 -14.022 1.00 93.44 186 ASP A C 1
ATOM 1496 O O . ASP A 1 186 ? 14.796 -10.062 -14.904 1.00 93.44 186 ASP A O 1
ATOM 1500 N N . GLU A 1 187 ? 14.616 -9.159 -12.859 1.00 93.50 187 GLU A N 1
ATOM 1501 C CA . GLU A 1 187 ? 13.343 -9.794 -12.544 1.00 93.50 187 GLU A CA 1
ATOM 1502 C C . GLU A 1 187 ? 12.237 -9.353 -13.506 1.00 93.50 187 GLU A C 1
ATOM 1504 O O . GLU A 1 187 ? 11.562 -10.201 -14.092 1.00 93.50 187 GLU A O 1
ATOM 1509 N N . ILE A 1 188 ? 12.083 -8.047 -13.730 1.00 93.06 188 ILE A N 1
ATOM 1510 C CA . ILE A 1 188 ? 11.033 -7.509 -14.603 1.00 93.06 188 ILE A CA 1
ATOM 1511 C C . ILE A 1 188 ? 11.276 -7.896 -16.059 1.00 93.06 188 ILE A C 1
ATOM 1513 O O . ILE A 1 188 ? 10.339 -8.315 -16.732 1.00 93.06 188 ILE A O 1
ATOM 1517 N N . SER A 1 189 ? 12.517 -7.823 -16.543 1.00 91.44 189 SER A N 1
ATOM 1518 C CA . SER A 1 189 ? 12.850 -8.250 -17.904 1.00 91.44 189 SER A CA 1
ATOM 1519 C C . SER A 1 189 ? 12.522 -9.726 -18.122 1.00 91.44 189 SER A C 1
ATOM 1521 O O . SER A 1 189 ? 11.961 -10.099 -19.152 1.00 91.44 189 SER A O 1
ATOM 1523 N N . ASN A 1 190 ? 12.809 -10.575 -17.133 1.00 91.50 190 ASN A N 1
ATOM 1524 C CA . ASN A 1 190 ? 12.450 -11.987 -17.192 1.00 91.50 190 ASN A CA 1
ATOM 1525 C C . ASN A 1 190 ? 10.931 -12.209 -17.168 1.00 91.50 190 ASN A C 1
ATOM 1527 O O . ASN A 1 190 ? 10.440 -13.089 -17.875 1.00 91.50 190 ASN A O 1
ATOM 1531 N N . LEU A 1 191 ? 10.180 -11.430 -16.383 1.00 89.62 191 LEU A N 1
ATOM 1532 C CA . LEU A 1 191 ? 8.713 -11.471 -16.377 1.00 89.62 191 LEU A CA 1
ATOM 1533 C C . LEU A 1 191 ? 8.125 -11.013 -17.719 1.00 89.62 191 LEU A C 1
ATOM 1535 O O . LEU A 1 191 ? 7.187 -11.637 -18.212 1.00 89.62 191 LEU A O 1
ATOM 1539 N N . ASP A 1 192 ? 8.686 -9.970 -18.330 1.00 87.81 192 ASP A N 1
ATOM 1540 C CA . ASP A 1 192 ? 8.237 -9.446 -19.625 1.00 87.81 192 ASP A CA 1
ATOM 1541 C C . ASP A 1 192 ? 8.478 -10.459 -20.749 1.00 87.81 192 ASP A C 1
ATOM 1543 O O . ASP A 1 192 ? 7.560 -10.767 -21.505 1.00 87.81 192 ASP A O 1
ATOM 1547 N N . LYS A 1 193 ? 9.664 -11.085 -20.789 1.00 88.44 193 LYS A N 1
ATOM 1548 C CA . LYS A 1 193 ? 9.990 -12.162 -21.747 1.00 88.44 193 LYS A CA 1
ATOM 1549 C C . LYS A 1 193 ? 9.049 -13.364 -21.644 1.00 88.44 193 LYS A C 1
ATOM 1551 O O . LYS A 1 193 ? 8.811 -14.039 -22.638 1.00 88.44 193 LYS A O 1
ATOM 1556 N N . LYS A 1 194 ? 8.519 -13.637 -20.449 1.00 88.25 194 LYS A N 1
ATOM 1557 C CA . LYS A 1 194 ? 7.531 -14.701 -20.199 1.00 88.25 194 LYS A CA 1
ATOM 1558 C C . LYS A 1 194 ? 6.087 -14.265 -20.474 1.00 88.25 194 LYS A C 1
ATOM 1560 O O . LYS A 1 194 ? 5.169 -15.043 -20.242 1.00 88.25 194 LYS A O 1
ATOM 1565 N N . GLY A 1 195 ? 5.865 -13.025 -20.910 1.00 84.88 195 GLY A N 1
ATOM 1566 C CA . GLY A 1 195 ? 4.536 -12.460 -21.138 1.00 84.88 195 GLY A CA 1
ATOM 1567 C C . GLY A 1 195 ? 3.768 -12.114 -19.859 1.00 84.88 195 GLY A C 1
ATOM 1568 O O . GLY A 1 195 ? 2.638 -11.646 -19.942 1.00 84.88 195 GLY A O 1
ATOM 1569 N N . HIS A 1 196 ? 4.352 -12.276 -18.666 1.00 83.00 196 HIS A N 1
ATOM 1570 C CA . HIS A 1 196 ? 3.646 -12.047 -17.398 1.00 83.00 196 HIS A CA 1
ATOM 1571 C C . HIS A 1 196 ? 3.283 -10.573 -17.184 1.00 83.00 196 HIS A C 1
ATOM 1573 O O . HIS A 1 196 ? 2.284 -10.275 -16.543 1.00 83.00 196 HIS A O 1
ATOM 1579 N N . VAL A 1 197 ? 4.057 -9.641 -17.746 1.00 77.50 197 VAL A N 1
ATOM 1580 C CA . VAL A 1 197 ? 3.722 -8.205 -17.737 1.00 77.50 197 VAL A CA 1
ATOM 1581 C C . VAL A 1 197 ? 2.475 -7.923 -18.583 1.00 77.50 197 VAL A C 1
ATOM 1583 O O . VAL A 1 197 ? 1.663 -7.070 -18.234 1.00 77.50 197 VAL A O 1
ATOM 1586 N N . GLN A 1 198 ? 2.297 -8.664 -19.676 1.00 74.44 198 GLN A N 1
ATOM 1587 C CA . GLN A 1 198 ? 1.178 -8.509 -20.610 1.00 74.44 198 GLN A CA 1
ATOM 1588 C C . GLN A 1 198 ? -0.092 -9.224 -20.125 1.00 74.44 198 GLN A C 1
ATOM 1590 O O . GLN A 1 198 ? -1.182 -8.918 -20.591 1.00 74.44 198 GLN A O 1
ATOM 1595 N N . MET A 1 199 ? 0.033 -10.141 -19.157 1.00 64.88 199 MET A N 1
ATOM 1596 C CA . MET A 1 199 ? -1.102 -10.810 -18.507 1.00 64.88 199 MET A CA 1
ATOM 1597 C C . MET A 1 199 ? -1.906 -9.881 -17.585 1.00 64.88 199 MET A C 1
ATOM 1599 O O . MET A 1 199 ? -3.000 -10.240 -17.150 1.00 64.88 199 MET A O 1
ATOM 1603 N N . PHE A 1 200 ? -1.398 -8.686 -17.275 1.00 62.88 200 PHE A N 1
ATOM 1604 C CA . PHE A 1 200 ? -2.180 -7.681 -16.566 1.00 62.88 200 PHE A CA 1
ATOM 1605 C C . PHE A 1 200 ? -3.198 -7.059 -17.522 1.00 62.88 200 PHE A C 1
ATOM 1607 O O . PHE A 1 200 ? -2.826 -6.556 -18.578 1.00 62.88 200 PHE A O 1
ATOM 1614 N N . ALA A 1 201 ? -4.472 -7.034 -17.109 1.00 57.72 201 ALA A N 1
ATOM 1615 C CA . ALA A 1 201 ? -5.570 -6.440 -17.881 1.00 57.72 201 ALA A CA 1
ATOM 1616 C C . ALA A 1 201 ? -5.272 -5.002 -18.348 1.00 57.72 201 ALA A C 1
ATOM 1618 O O . ALA A 1 201 ? -5.756 -4.572 -19.391 1.00 57.72 201 ALA A O 1
ATOM 1619 N N . ASN A 1 202 ? -4.439 -4.279 -17.595 1.00 74.88 202 ASN A N 1
ATOM 1620 C CA . ASN A 1 202 ? -3.852 -3.015 -17.999 1.00 74.88 202 ASN A CA 1
ATOM 1621 C C . ASN A 1 202 ? -2.349 -3.005 -17.640 1.00 74.88 202 ASN A C 1
ATOM 1623 O O . ASN A 1 202 ? -2.011 -2.945 -16.453 1.00 74.88 202 ASN A O 1
ATOM 1627 N N . PRO A 1 203 ? -1.431 -3.023 -18.627 1.00 70.19 203 PRO A N 1
ATOM 1628 C CA . PRO A 1 203 ? 0.015 -2.995 -18.386 1.00 70.19 203 PRO A CA 1
ATOM 1629 C C . PRO A 1 203 ? 0.481 -1.787 -17.565 1.00 70.19 203 PRO A C 1
ATOM 1631 O O . PRO A 1 203 ? 1.501 -1.853 -16.881 1.00 70.19 203 PRO A O 1
ATOM 1634 N N . THR A 1 204 ? -0.279 -0.687 -17.575 1.00 77.88 204 THR A N 1
ATOM 1635 C CA . THR A 1 204 ? 0.048 0.509 -16.786 1.00 77.88 204 THR A CA 1
ATOM 1636 C C . THR A 1 204 ? -0.136 0.313 -15.276 1.00 77.88 204 THR A C 1
ATOM 1638 O O . THR A 1 204 ? 0.408 1.106 -14.504 1.00 77.88 204 THR A O 1
ATOM 1641 N N . GLU A 1 205 ? -0.835 -0.746 -14.849 1.00 84.88 205 GLU A N 1
ATOM 1642 C CA . GLU A 1 205 ? -0.996 -1.138 -13.442 1.00 84.88 205 GLU A CA 1
ATOM 1643 C C . GLU A 1 205 ? 0.156 -2.001 -12.920 1.00 84.88 205 GLU A C 1
ATOM 1645 O O . GLU A 1 205 ? 0.304 -2.148 -11.702 1.00 84.88 205 GLU A O 1
ATOM 1650 N N . PHE A 1 206 ? 0.963 -2.587 -13.817 1.00 90.19 206 PHE A N 1
ATOM 1651 C CA . PHE A 1 206 ? 2.050 -3.487 -13.436 1.00 90.19 206 PHE A CA 1
ATOM 1652 C C . PHE A 1 206 ? 2.986 -2.861 -12.394 1.00 90.19 206 PHE A C 1
ATOM 1654 O O . PHE A 1 206 ? 3.205 -3.511 -11.372 1.00 90.19 206 PHE A O 1
ATOM 1661 N N . PRO A 1 207 ? 3.481 -1.613 -12.554 1.00 91.81 207 PRO A N 1
ATOM 1662 C CA . PRO A 1 207 ? 4.403 -1.032 -11.582 1.00 91.81 207 PRO A CA 1
ATOM 1663 C C . PRO A 1 207 ? 3.821 -0.939 -10.174 1.00 91.81 207 PRO A C 1
ATOM 1665 O O . PRO A 1 207 ? 4.482 -1.294 -9.197 1.00 91.81 207 PRO A O 1
ATOM 1668 N N . THR A 1 208 ? 2.560 -0.510 -10.057 1.00 90.44 208 THR A N 1
ATOM 1669 C CA . THR A 1 208 ? 1.864 -0.401 -8.769 1.00 90.44 208 THR A CA 1
ATOM 1670 C C . THR A 1 208 ? 1.706 -1.776 -8.130 1.00 90.44 208 THR A C 1
ATOM 1672 O O . THR A 1 208 ? 2.081 -1.963 -6.975 1.00 90.44 208 THR A O 1
ATOM 1675 N N . LYS A 1 209 ? 1.234 -2.774 -8.888 1.00 90.75 209 LYS A N 1
ATOM 1676 C CA . LYS A 1 209 ? 1.064 -4.148 -8.384 1.00 90.75 209 LYS A CA 1
ATOM 1677 C C . LYS A 1 209 ? 2.393 -4.798 -8.006 1.00 90.75 209 LYS A C 1
ATOM 1679 O O . LYS A 1 209 ? 2.473 -5.468 -6.977 1.00 90.75 209 LYS A O 1
ATOM 1684 N N . TYR A 1 210 ? 3.437 -4.567 -8.794 1.00 93.00 210 TYR A N 1
ATOM 1685 C CA . TYR A 1 210 ? 4.783 -5.055 -8.521 1.00 93.00 210 TYR A CA 1
ATOM 1686 C C . TYR A 1 210 ? 5.354 -4.430 -7.243 1.00 93.00 210 TYR A C 1
ATOM 1688 O O . TYR A 1 210 ? 5.829 -5.157 -6.370 1.00 93.00 210 TYR A O 1
ATOM 1696 N N . GLY A 1 211 ? 5.220 -3.109 -7.081 1.00 94.25 211 GLY A N 1
ATOM 1697 C CA . GLY A 1 211 ? 5.574 -2.401 -5.850 1.00 94.25 211 GLY A CA 1
ATOM 1698 C C . GLY A 1 211 ? 4.863 -2.988 -4.628 1.00 94.25 211 GLY A C 1
ATOM 1699 O O . GLY A 1 211 ? 5.527 -3.409 -3.682 1.00 94.25 211 GLY A O 1
ATOM 1700 N N . ILE A 1 212 ? 3.533 -3.120 -4.676 1.00 92.12 212 ILE A N 1
ATOM 1701 C CA . ILE A 1 212 ? 2.734 -3.729 -3.596 1.00 92.12 212 ILE A CA 1
ATOM 1702 C C . ILE A 1 212 ? 3.223 -5.148 -3.277 1.00 92.12 212 ILE A C 1
ATOM 1704 O O . ILE A 1 212 ? 3.360 -5.510 -2.109 1.00 92.12 212 ILE A O 1
ATOM 1708 N N . GLY A 1 213 ? 3.518 -5.955 -4.300 1.00 91.94 213 GLY A N 1
ATOM 1709 C CA . GLY A 1 213 ? 4.066 -7.301 -4.132 1.00 91.94 213 GLY A CA 1
ATOM 1710 C C . GLY A 1 213 ? 5.400 -7.302 -3.383 1.00 91.94 213 GLY A C 1
ATOM 1711 O O . GLY A 1 213 ? 5.571 -8.067 -2.433 1.00 91.94 213 GLY A O 1
ATOM 1712 N N . LYS A 1 214 ? 6.324 -6.401 -3.743 1.00 93.56 214 LYS A N 1
ATOM 1713 C CA . LYS A 1 214 ? 7.600 -6.236 -3.026 1.00 93.56 214 LYS A CA 1
ATOM 1714 C C . LYS A 1 214 ? 7.400 -5.816 -1.580 1.00 93.56 214 LYS A C 1
ATOM 1716 O O . LYS A 1 214 ? 8.059 -6.374 -0.704 1.00 93.56 214 LYS A O 1
ATOM 1721 N N . TYR A 1 215 ? 6.461 -4.907 -1.323 1.00 93.81 215 TYR A N 1
ATOM 1722 C CA . TYR A 1 215 ? 6.116 -4.514 0.038 1.00 93.81 215 TYR A CA 1
ATOM 1723 C C . TYR A 1 215 ? 5.625 -5.711 0.857 1.00 93.81 215 TYR A C 1
ATOM 1725 O O . TYR A 1 215 ? 6.200 -6.000 1.903 1.00 93.81 215 TYR A O 1
ATOM 1733 N N . LYS A 1 216 ? 4.644 -6.468 0.339 1.00 91.94 216 LYS A N 1
ATOM 1734 C CA . LYS A 1 216 ? 4.097 -7.681 0.979 1.00 91.94 216 LYS A CA 1
ATOM 1735 C C . LYS A 1 216 ? 5.182 -8.699 1.321 1.00 91.94 216 LYS A C 1
ATOM 1737 O O . LYS A 1 216 ? 5.187 -9.248 2.422 1.00 91.94 216 LYS A O 1
ATOM 1742 N N . ILE A 1 217 ? 6.107 -8.952 0.396 1.00 90.31 217 ILE A N 1
ATOM 1743 C CA . ILE A 1 217 ? 7.236 -9.865 0.624 1.00 90.31 217 ILE A CA 1
ATOM 1744 C C . ILE A 1 217 ? 8.129 -9.333 1.752 1.00 90.31 217 ILE A C 1
ATOM 1746 O O . ILE A 1 217 ? 8.440 -10.072 2.683 1.00 90.31 217 ILE A O 1
ATOM 1750 N N . CYS A 1 218 ? 8.487 -8.048 1.712 1.00 91.38 218 CYS A N 1
ATOM 1751 C CA . CYS A 1 218 ? 9.349 -7.431 2.719 1.00 91.38 218 CYS A CA 1
ATOM 1752 C C . CYS A 1 218 ? 8.744 -7.481 4.129 1.00 91.38 218 CYS A C 1
ATOM 1754 O O . CYS A 1 218 ? 9.431 -7.852 5.077 1.00 91.38 218 CYS A O 1
ATOM 1756 N N . ILE A 1 219 ? 7.452 -7.167 4.276 1.00 91.50 219 ILE A N 1
ATOM 1757 C CA . ILE A 1 219 ? 6.794 -7.147 5.592 1.00 91.50 219 ILE A CA 1
ATOM 1758 C C . ILE A 1 219 ? 6.455 -8.550 6.124 1.00 91.50 219 ILE A C 1
ATOM 1760 O O . ILE A 1 219 ? 6.273 -8.711 7.329 1.00 91.50 219 ILE A O 1
ATOM 1764 N N . SER A 1 220 ? 6.374 -9.569 5.258 1.00 87.44 220 SER A N 1
ATOM 1765 C CA . SER A 1 220 ? 6.072 -10.959 5.651 1.00 87.44 220 SER A CA 1
ATOM 1766 C C . SER A 1 220 ? 7.314 -11.810 5.926 1.00 87.44 220 SER A C 1
ATOM 1768 O O . SER A 1 220 ? 7.238 -12.778 6.685 1.00 87.44 220 SER A O 1
ATOM 1770 N N . MET A 1 221 ? 8.468 -11.464 5.350 1.00 75.38 221 MET A N 1
ATOM 1771 C CA . MET A 1 221 ? 9.726 -12.183 5.550 1.00 75.38 221 MET A CA 1
ATOM 1772 C C . MET A 1 221 ? 10.634 -11.472 6.564 1.00 75.38 221 MET A C 1
ATOM 1774 O O . MET A 1 221 ? 10.604 -10.258 6.735 1.00 75.38 221 MET A O 1
ATOM 1778 N N . ASN A 1 222 ? 11.479 -12.228 7.272 1.00 55.59 222 ASN A N 1
ATOM 1779 C CA . ASN A 1 222 ? 12.594 -11.628 8.007 1.00 55.59 222 ASN A CA 1
ATOM 1780 C C . ASN A 1 222 ? 13.549 -10.984 6.989 1.00 55.59 222 ASN A C 1
ATOM 1782 O O . ASN A 1 222 ? 14.032 -11.668 6.086 1.00 55.59 222 ASN A O 1
ATOM 1786 N N . SER A 1 223 ? 13.840 -9.695 7.172 1.00 47.31 223 SER A N 1
ATOM 1787 C CA . SER A 1 223 ? 14.626 -8.794 6.305 1.00 47.31 223 SER A CA 1
ATOM 1788 C C . SER A 1 223 ? 16.041 -9.274 5.922 1.00 47.31 223 SER A C 1
ATOM 1790 O O . SER A 1 223 ? 16.722 -8.630 5.130 1.00 47.31 223 SER A O 1
ATOM 1792 N N . HIS A 1 224 ? 16.478 -10.442 6.404 1.00 40.44 224 HIS A N 1
ATOM 1793 C CA . HIS A 1 224 ? 17.754 -11.081 6.072 1.00 40.44 224 HIS A CA 1
ATOM 1794 C C . HIS A 1 224 ? 17.713 -12.067 4.888 1.00 40.44 224 HIS A C 1
ATOM 1796 O O . HIS A 1 224 ? 18.733 -12.680 4.581 1.00 40.44 224 HIS A O 1
ATOM 1802 N N . ARG A 1 225 ? 16.578 -12.239 4.196 1.00 40.44 225 ARG A N 1
ATOM 1803 C CA . ARG A 1 225 ? 16.479 -13.102 2.995 1.00 40.44 225 ARG A CA 1
ATOM 1804 C C . ARG A 1 225 ? 15.959 -12.376 1.753 1.00 40.44 225 ARG A C 1
ATOM 1806 O O . ARG A 1 225 ? 15.212 -12.940 0.961 1.00 40.44 225 ARG A O 1
ATOM 1813 N N . PHE A 1 226 ? 16.420 -11.151 1.519 1.00 42.81 226 PHE A N 1
ATOM 1814 C CA . PHE A 1 226 ? 16.322 -10.525 0.196 1.00 42.81 226 PHE A CA 1
ATOM 1815 C C . PHE A 1 226 ? 17.340 -11.142 -0.771 1.00 42.81 226 PHE A C 1
ATOM 1817 O O . PHE A 1 226 ? 18.300 -10.507 -1.178 1.00 42.81 226 PHE A O 1
ATOM 1824 N N . CYS A 1 227 ? 17.169 -12.423 -1.087 1.00 42.88 227 CYS A N 1
ATOM 1825 C CA . CYS A 1 227 ? 17.773 -13.098 -2.230 1.00 42.88 227 CYS A CA 1
ATOM 1826 C C . CYS A 1 227 ? 17.107 -14.467 -2.356 1.00 42.88 227 CYS A C 1
ATOM 1828 O O . CYS A 1 227 ? 17.227 -15.289 -1.452 1.00 42.88 227 CYS A O 1
ATOM 1830 N N . ARG A 1 228 ? 16.500 -14.716 -3.522 1.00 38.91 228 ARG A N 1
ATOM 1831 C CA . ARG A 1 228 ? 15.947 -15.994 -4.007 1.00 38.91 228 ARG A CA 1
ATOM 1832 C C . ARG A 1 228 ? 14.498 -16.311 -3.599 1.00 38.91 228 ARG A C 1
ATOM 1834 O O . ARG A 1 228 ? 14.226 -16.800 -2.515 1.00 38.91 228 ARG A O 1
ATOM 1841 N N . HIS A 1 229 ? 13.650 -16.210 -4.628 1.00 36.72 229 HIS A N 1
ATOM 1842 C CA . HIS A 1 229 ? 12.368 -16.896 -4.839 1.00 36.72 229 HIS A CA 1
ATOM 1843 C C . HIS A 1 229 ? 11.133 -16.314 -4.136 1.00 36.72 229 HIS A C 1
ATOM 1845 O O . HIS A 1 229 ? 10.901 -16.552 -2.959 1.00 36.72 229 HIS A O 1
ATOM 1851 N N . SER A 1 230 ? 10.257 -15.670 -4.915 1.00 33.69 230 SER A N 1
ATOM 1852 C CA . SER A 1 230 ? 8.958 -16.251 -5.306 1.00 33.69 230 SER A CA 1
ATOM 1853 C C . SER A 1 230 ? 7.987 -15.152 -5.763 1.00 33.69 230 SER A C 1
ATOM 1855 O O . SER A 1 230 ? 7.374 -14.470 -4.948 1.00 33.69 230 SER A O 1
ATOM 1857 N N . LEU A 1 231 ? 7.823 -15.009 -7.080 1.00 35.28 231 LEU A N 1
ATOM 1858 C CA . LEU A 1 231 ? 6.614 -14.458 -7.705 1.00 35.28 231 LEU A CA 1
ATOM 1859 C C . LEU A 1 231 ? 6.047 -15.529 -8.647 1.00 35.28 231 LEU A C 1
ATOM 1861 O O . LEU A 1 231 ? 5.953 -15.333 -9.853 1.00 35.28 231 LEU A O 1
ATOM 1865 N N . VAL A 1 232 ? 5.758 -16.710 -8.099 1.00 34.59 232 VAL A N 1
ATOM 1866 C CA . VAL A 1 232 ? 4.860 -17.693 -8.718 1.00 34.59 232 VAL A CA 1
ATOM 1867 C C . VAL A 1 232 ? 4.099 -18.383 -7.591 1.00 34.59 232 VAL A C 1
ATOM 1869 O O . VAL A 1 232 ? 4.594 -19.349 -7.009 1.00 34.59 232 VAL A O 1
ATOM 1872 N N . ARG A 1 233 ? 2.929 -17.842 -7.259 1.00 30.19 233 ARG A N 1
ATOM 1873 C CA . ARG A 1 233 ? 1.712 -18.562 -6.862 1.00 30.19 233 ARG A CA 1
ATOM 1874 C C . ARG A 1 233 ? 0.573 -17.570 -6.699 1.00 30.19 233 ARG A C 1
ATOM 1876 O O . ARG A 1 233 ? 0.813 -16.520 -6.068 1.00 30.19 233 ARG A O 1
#

Foldseek 3Di:
DDDDDPDPPDDPVRVVVVVVVVVVVVVVVVVVVQQVVQQVVLLVQVLVVAPHSVQKDWDPRGRFKTWIWGADPVRDTPDIWIKGWDQDDDPSDTHIDTAPDQPDPPPLVSLLVNLVVLLCCCVPVDPQDFDPQQPLVVLLVLLVLLLVLLLQCVVCVPPDDLVVSLCVSCPPHDPVSSVSSNVSSVVNVVCVVVCVCVPPPDNNCVSSVRSSVSSSCRGHDNVPPPDDDDPDD

Secondary structure (DSSP, 8-state):
-----------HHHHHHHHHHHHHHHHHHHHHHHHHHHHHHHHHHHHHTSSSGGG-EEEEEETTEEEEE-B-TTS-B---EEEEEEE-STT--EEEEETT----S-HHHHHHHHHHHHHHIIIIIS-----TT--HHHHHHHHHHHHHHHHHHHHHTTTS-HHHHHHHHHTT--HHHHHHHHHHHHHHHHHHHTTTTTTSSSGGGHHHHHHHHHHHHHHHS-TT--SS-----

Radius of gyration: 25.37 Å; Cα contacts (8 Å, |Δi|>4): 245; chains: 1; bounding box: 62×41×92 Å

pLDDT: mean 84.37, std 15.19, range [30.19, 96.94]